Protein AF-A0A2V7F647-F1 (afdb_monomer_lite)

pLDDT: mean 83.24, std 11.73, range [42.28, 96.06]

Structure (mmCIF, N/CA/C/O backbone):
data_AF-A0A2V7F647-F1
#
_entry.id   AF-A0A2V7F647-F1
#
loop_
_atom_site.group_PDB
_atom_site.id
_atom_site.type_symbol
_atom_site.label_atom_id
_atom_site.label_alt_id
_atom_site.label_comp_id
_atom_site.label_asym_id
_atom_site.label_entity_id
_atom_site.label_seq_id
_atom_site.pdbx_PDB_ins_code
_atom_site.Cartn_x
_atom_site.Cartn_y
_atom_site.Cartn_z
_atom_site.occupancy
_atom_site.B_iso_or_equiv
_atom_site.auth_seq_id
_atom_site.auth_comp_id
_atom_site.auth_asym_id
_atom_site.auth_atom_id
_atom_site.pdbx_PDB_model_num
ATOM 1 N N . MET A 1 1 ? 23.359 6.790 -39.863 1.00 57.66 1 MET A N 1
ATOM 2 C CA . MET A 1 1 ? 22.524 7.782 -39.140 1.00 57.66 1 MET A CA 1
ATOM 3 C C . MET A 1 1 ? 21.413 7.148 -38.292 1.00 57.66 1 MET A C 1
ATOM 5 O O . MET A 1 1 ? 21.179 7.625 -37.193 1.00 57.66 1 MET A O 1
ATOM 9 N N . ARG A 1 2 ? 20.776 6.048 -38.728 1.00 75.31 2 ARG A N 1
ATOM 10 C CA . ARG A 1 2 ? 19.597 5.449 -38.062 1.00 75.31 2 ARG A CA 1
ATOM 11 C C . ARG A 1 2 ? 19.816 4.948 -36.618 1.00 75.31 2 ARG A C 1
ATOM 13 O O . ARG A 1 2 ? 18.947 5.139 -35.781 1.00 75.31 2 ARG A O 1
ATOM 20 N N . ALA A 1 3 ? 20.981 4.378 -36.295 1.00 73.56 3 ALA A N 1
ATOM 21 C CA . ALA A 1 3 ? 21.232 3.803 -34.963 1.00 73.56 3 ALA A CA 1
ATOM 22 C C . ALA A 1 3 ? 21.398 4.845 -33.835 1.00 73.56 3 ALA A C 1
ATOM 24 O O . ALA A 1 3 ? 21.067 4.558 -32.691 1.00 73.56 3 ALA A O 1
ATOM 25 N N . GLY A 1 4 ? 21.895 6.053 -34.133 1.00 79.19 4 GLY A N 1
ATOM 26 C CA . GLY A 1 4 ? 22.030 7.116 -33.121 1.00 79.19 4 GLY A CA 1
ATOM 27 C C . GLY A 1 4 ? 20.676 7.652 -32.653 1.00 79.19 4 GLY A C 1
ATOM 28 O O . GLY A 1 4 ? 20.474 7.860 -31.462 1.00 79.19 4 GLY A O 1
ATOM 29 N N . TRP A 1 5 ? 19.727 7.784 -33.583 1.00 85.00 5 TRP A N 1
ATOM 30 C CA . TRP A 1 5 ? 18.356 8.193 -33.279 1.00 85.00 5 TRP A CA 1
ATOM 31 C C . TRP A 1 5 ? 17.628 7.183 -32.387 1.00 85.00 5 TRP A C 1
ATOM 33 O O . TRP A 1 5 ? 16.989 7.580 -31.422 1.00 85.00 5 TRP A O 1
ATOM 43 N N . LEU A 1 6 ? 17.765 5.880 -32.660 1.00 81.12 6 LEU A N 1
ATOM 44 C CA . LEU A 1 6 ? 17.138 4.836 -31.839 1.00 81.12 6 LEU A CA 1
ATOM 45 C C . LEU A 1 6 ? 17.665 4.835 -30.396 1.00 81.12 6 LEU A C 1
ATOM 47 O O . LEU A 1 6 ? 16.883 4.668 -29.468 1.00 81.12 6 LEU A O 1
ATOM 51 N N . VAL A 1 7 ? 18.965 5.081 -30.200 1.00 82.75 7 VAL A N 1
ATOM 52 C CA . VAL A 1 7 ? 19.557 5.216 -28.858 1.00 82.75 7 VAL A CA 1
ATOM 53 C C . VAL A 1 7 ? 19.030 6.452 -28.130 1.00 82.75 7 VAL A C 1
ATOM 55 O O . VAL A 1 7 ? 18.649 6.363 -26.965 1.00 82.75 7 VAL A O 1
ATOM 58 N N . ALA A 1 8 ? 18.967 7.602 -28.806 1.00 86.88 8 ALA A N 1
ATOM 59 C CA . ALA A 1 8 ? 18.372 8.800 -28.219 1.00 86.88 8 ALA A CA 1
ATOM 60 C C . ALA A 1 8 ? 16.901 8.554 -27.845 1.00 86.88 8 ALA A C 1
ATOM 62 O O . ALA A 1 8 ? 16.483 8.889 -26.740 1.00 86.88 8 ALA A O 1
ATOM 63 N N . LEU A 1 9 ? 16.143 7.890 -28.722 1.00 87.31 9 LEU A N 1
ATOM 64 C CA . LEU A 1 9 ? 14.744 7.553 -28.491 1.00 87.31 9 LEU A CA 1
ATOM 65 C C . LEU A 1 9 ? 14.561 6.622 -27.284 1.00 87.31 9 LEU A C 1
ATOM 67 O O . LEU A 1 9 ? 13.706 6.902 -26.452 1.00 87.31 9 LEU A O 1
ATOM 71 N N . SER A 1 10 ? 15.364 5.561 -27.129 1.00 81.06 10 SER A N 1
ATOM 72 C CA . SER A 1 10 ? 15.247 4.661 -25.968 1.00 81.06 10 SER A CA 1
ATOM 73 C C . SER A 1 10 ? 15.550 5.370 -24.644 1.00 81.06 10 SER A C 1
ATOM 75 O O . SER A 1 10 ? 14.877 5.127 -23.639 1.00 81.06 10 SER A O 1
ATOM 77 N N . LEU A 1 11 ? 16.539 6.272 -24.637 1.00 89.38 11 LEU A N 1
ATOM 78 C CA . LEU A 1 11 ? 16.885 7.067 -23.455 1.00 89.38 11 LEU A CA 1
ATOM 79 C C . LEU A 1 11 ? 15.792 8.087 -23.122 1.00 89.38 11 LEU A C 1
ATOM 81 O O . LEU A 1 11 ? 15.422 8.212 -21.957 1.00 89.38 11 LEU A O 1
ATOM 85 N N . VAL A 1 12 ? 15.232 8.760 -24.131 1.00 92.44 12 VAL A N 1
ATOM 86 C CA . VAL A 1 12 ? 14.101 9.682 -23.954 1.00 92.44 12 VAL A CA 1
ATOM 87 C C . VAL A 1 12 ? 12.873 8.940 -23.435 1.00 92.44 12 VAL A C 1
ATOM 89 O O . VAL A 1 12 ? 12.270 9.407 -22.478 1.00 92.44 12 VAL A O 1
ATOM 92 N N . VAL A 1 13 ? 12.530 7.772 -23.990 1.00 88.06 13 VAL A N 1
ATOM 93 C CA . VAL A 1 13 ? 11.407 6.950 -23.502 1.00 88.06 13 VAL A CA 1
ATOM 94 C C . VAL A 1 13 ? 11.625 6.545 -22.044 1.00 88.06 13 VAL A C 1
ATOM 96 O O . VAL A 1 13 ? 10.710 6.678 -21.238 1.00 88.06 13 VAL A O 1
ATOM 99 N N . SER A 1 14 ? 12.837 6.119 -21.676 1.00 81.88 14 SER A N 1
ATOM 100 C CA . SER A 1 14 ? 13.157 5.737 -20.293 1.00 81.88 14 SER A CA 1
ATOM 101 C C . SER A 1 14 ? 13.075 6.925 -19.328 1.00 81.88 14 SER A C 1
ATOM 103 O O . SER A 1 14 ? 12.452 6.825 -18.273 1.00 81.88 14 SER A O 1
ATOM 105 N N . ALA A 1 15 ? 13.661 8.069 -19.693 1.00 87.75 15 ALA A N 1
ATOM 106 C CA . ALA A 1 15 ? 13.631 9.280 -18.876 1.00 87.75 15 ALA A CA 1
ATOM 107 C C . ALA A 1 15 ? 12.210 9.846 -18.747 1.00 87.75 15 ALA A C 1
ATOM 109 O O . ALA A 1 15 ? 11.790 10.220 -17.653 1.00 87.75 15 ALA A O 1
ATOM 110 N N . ALA A 1 16 ? 11.449 9.852 -19.844 1.00 87.06 16 ALA A N 1
ATOM 111 C CA . ALA A 1 16 ? 10.050 10.250 -19.853 1.00 87.06 16 ALA A CA 1
ATOM 112 C C . ALA A 1 16 ? 9.204 9.309 -18.992 1.00 87.06 16 ALA A C 1
ATOM 114 O O . ALA A 1 16 ? 8.393 9.797 -18.216 1.00 87.06 16 ALA A O 1
ATOM 115 N N . ALA A 1 17 ? 9.420 7.991 -19.053 1.00 84.38 17 ALA A N 1
ATOM 116 C CA . ALA A 1 17 ? 8.717 7.036 -18.198 1.00 84.38 17 ALA A CA 1
ATOM 117 C C . ALA A 1 17 ? 8.965 7.323 -16.709 1.00 84.38 17 ALA A C 1
ATOM 119 O O . ALA A 1 17 ? 8.012 7.371 -15.938 1.00 84.38 17 ALA A O 1
ATOM 120 N N . ILE A 1 18 ? 10.212 7.598 -16.311 1.00 84.56 18 ILE A N 1
ATOM 121 C CA . ILE A 1 18 ? 10.552 7.965 -14.926 1.00 84.56 18 ILE A CA 1
ATOM 122 C C . ILE A 1 18 ? 9.880 9.288 -14.528 1.00 84.56 18 ILE A C 1
ATOM 124 O O . ILE A 1 18 ? 9.228 9.367 -13.485 1.00 84.56 18 ILE A O 1
ATOM 128 N N . ALA A 1 19 ? 10.010 10.326 -15.357 1.00 86.31 19 ALA A N 1
ATOM 129 C CA . ALA A 1 19 ? 9.451 11.648 -15.084 1.00 86.31 19 ALA A CA 1
ATOM 130 C C . ALA A 1 19 ? 7.917 11.615 -14.998 1.00 86.31 19 ALA A C 1
ATOM 132 O O . ALA A 1 19 ? 7.343 12.085 -14.017 1.00 86.31 19 ALA A O 1
ATOM 133 N N . VAL A 1 20 ? 7.254 10.999 -15.977 1.00 83.88 20 VAL A N 1
ATOM 134 C CA . VAL A 1 20 ? 5.796 10.844 -16.012 1.00 83.88 20 VAL A CA 1
ATOM 135 C C . VAL A 1 20 ? 5.324 10.006 -14.830 1.00 83.88 20 VAL A C 1
ATOM 137 O O . VAL A 1 20 ? 4.404 10.422 -14.132 1.00 83.88 20 VAL A O 1
ATOM 140 N N . TYR A 1 21 ? 5.975 8.876 -14.543 1.00 79.81 21 TYR A N 1
ATOM 141 C CA . TYR A 1 21 ? 5.580 8.035 -13.418 1.00 79.81 21 TYR A CA 1
ATOM 142 C C . TYR A 1 21 ? 5.706 8.777 -12.085 1.00 79.81 21 TYR A C 1
ATOM 144 O O . TYR A 1 21 ? 4.746 8.818 -11.321 1.00 79.81 21 TYR A O 1
ATOM 152 N N . SER A 1 22 ? 6.833 9.452 -11.836 1.00 80.75 22 SER A N 1
ATOM 153 C CA . SER A 1 22 ? 7.033 10.225 -10.600 1.00 80.75 22 SER A CA 1
ATOM 154 C C . SER A 1 22 ? 5.982 11.323 -10.386 1.00 80.75 22 SER A C 1
ATOM 156 O O . SER A 1 22 ? 5.545 11.534 -9.256 1.00 80.75 22 SER A O 1
ATOM 158 N N . GLN A 1 23 ? 5.523 11.982 -11.456 1.00 81.12 23 GLN A N 1
ATOM 159 C CA . GLN A 1 23 ? 4.442 12.971 -11.386 1.00 81.12 23 GLN A CA 1
ATOM 160 C C . GLN A 1 23 ? 3.076 12.311 -11.147 1.00 81.12 23 GLN A C 1
ATOM 162 O O . GLN A 1 23 ? 2.270 12.804 -10.354 1.00 81.12 23 GLN A O 1
ATOM 167 N N . LEU A 1 24 ? 2.822 11.175 -11.801 1.00 81.31 24 LEU A N 1
ATOM 168 C CA . LEU A 1 24 ? 1.538 10.478 -11.758 1.00 81.31 24 LEU A CA 1
ATOM 169 C C . LEU A 1 24 ? 1.356 9.555 -10.548 1.00 81.31 24 LEU A C 1
ATOM 171 O O . LEU A 1 24 ? 0.241 9.097 -10.322 1.00 81.31 24 LEU A O 1
ATOM 175 N N . LEU A 1 25 ? 2.376 9.352 -9.708 1.00 73.19 25 LEU A N 1
ATOM 176 C CA . LEU A 1 25 ? 2.247 8.635 -8.427 1.00 73.19 25 LEU A CA 1
ATOM 177 C C . LEU A 1 25 ? 1.164 9.221 -7.501 1.00 73.19 25 LEU A C 1
ATOM 179 O O . LEU A 1 25 ? 0.689 8.538 -6.592 1.00 73.19 25 LEU A O 1
ATOM 183 N N . ARG A 1 26 ? 0.760 10.478 -7.727 1.00 73.25 26 ARG A N 1
ATOM 184 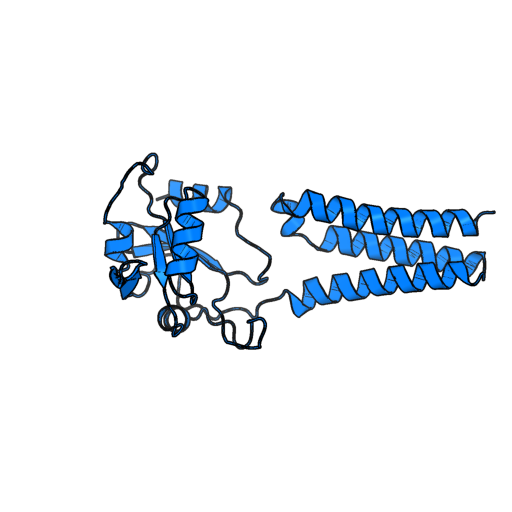C CA . ARG A 1 26 ? -0.348 11.135 -7.017 1.00 73.25 26 ARG A CA 1
ATOM 185 C C . ARG A 1 26 ? -1.726 10.628 -7.449 1.00 73.25 26 ARG A C 1
ATOM 187 O O . ARG A 1 26 ? -2.675 10.754 -6.684 1.00 73.25 26 ARG A O 1
ATOM 194 N N . VAL A 1 27 ? -1.842 10.070 -8.654 1.00 79.25 27 VAL A N 1
ATOM 195 C CA . VAL A 1 27 ? -3.091 9.551 -9.218 1.00 79.25 27 VAL A CA 1
ATOM 196 C C . VAL A 1 27 ? -3.228 8.074 -8.830 1.00 79.25 27 VAL A C 1
ATOM 198 O O . VAL A 1 27 ? -2.418 7.257 -9.282 1.00 79.25 27 VAL A O 1
ATOM 201 N N . PRO A 1 28 ? -4.246 7.683 -8.036 1.00 74.62 28 PRO A N 1
ATOM 202 C CA . PRO A 1 28 ? -4.404 6.302 -7.571 1.00 74.6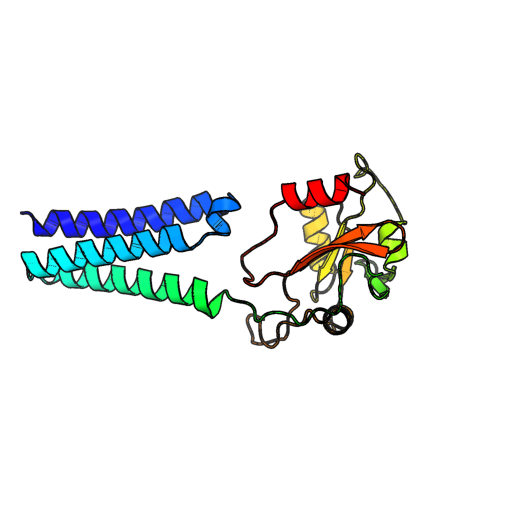2 28 PRO A CA 1
ATOM 203 C C . PRO A 1 28 ? -4.435 5.279 -8.709 1.00 74.62 28 PRO A C 1
ATOM 205 O O . PRO A 1 28 ? -3.783 4.244 -8.615 1.00 74.62 28 PRO A O 1
ATOM 208 N N . ALA A 1 29 ? -5.109 5.604 -9.818 1.00 76.81 29 ALA A N 1
ATOM 209 C CA . ALA A 1 29 ? -5.198 4.739 -10.992 1.00 76.81 29 ALA A CA 1
ATOM 210 C C . ALA A 1 29 ? -3.836 4.427 -11.633 1.00 76.81 29 ALA A C 1
ATOM 212 O O . ALA A 1 29 ? -3.692 3.379 -12.243 1.00 76.81 29 ALA A O 1
ATOM 213 N N . VAL A 1 30 ? -2.832 5.298 -11.497 1.00 77.88 30 VAL A N 1
ATOM 214 C CA . VAL A 1 30 ? -1.490 5.061 -12.057 1.00 77.88 30 VAL A CA 1
ATOM 215 C C . VAL A 1 30 ? -0.584 4.397 -11.027 1.00 77.88 30 VAL A C 1
ATOM 217 O O . VAL A 1 30 ? 0.098 3.428 -11.343 1.00 77.88 30 VAL A O 1
ATOM 220 N N . ARG A 1 31 ? -0.615 4.862 -9.771 1.00 75.75 31 ARG A N 1
ATOM 221 C CA . ARG A 1 31 ? 0.149 4.255 -8.667 1.00 75.75 31 ARG A CA 1
ATOM 222 C C . ARG A 1 31 ? -0.205 2.781 -8.455 1.00 75.75 31 ARG A C 1
ATOM 224 O O . ARG A 1 31 ? 0.666 1.985 -8.126 1.00 75.75 31 ARG A O 1
ATOM 231 N N . ASN A 1 32 ? -1.479 2.430 -8.617 1.00 76.94 32 ASN A N 1
ATOM 232 C CA . ASN A 1 32 ? -1.969 1.079 -8.364 1.00 76.94 32 ASN A CA 1
ATOM 233 C C . ASN A 1 32 ? -1.758 0.123 -9.556 1.00 76.94 32 ASN A C 1
ATOM 235 O O . ASN A 1 32 ? -1.932 -1.079 -9.379 1.00 76.94 32 ASN A O 1
ATOM 239 N N . ASN A 1 33 ? -1.358 0.640 -10.725 1.00 82.38 33 ASN A N 1
ATOM 240 C CA . ASN A 1 33 ? -1.182 -0.107 -11.975 1.00 82.38 33 ASN A CA 1
ATOM 241 C C . ASN A 1 33 ? 0.257 0.067 -12.511 1.00 82.38 33 ASN A C 1
ATOM 243 O O . ASN A 1 33 ? 0.491 0.792 -13.489 1.00 82.38 33 ASN A O 1
ATOM 247 N N . PRO A 1 34 ? 1.264 -0.539 -11.848 1.00 79.75 34 PRO A N 1
ATOM 248 C CA . PRO A 1 34 ? 2.667 -0.338 -12.195 1.00 79.75 34 PRO A CA 1
ATOM 249 C C . PRO A 1 34 ? 3.085 -0.959 -13.539 1.00 79.75 34 PRO A C 1
ATOM 251 O O . PRO A 1 34 ? 4.159 -0.659 -14.063 1.00 79.75 34 PRO A O 1
ATOM 254 N N . GLU A 1 35 ? 2.250 -1.803 -14.140 1.00 84.88 35 GLU A N 1
ATOM 255 C CA . GLU A 1 35 ? 2.497 -2.427 -15.438 1.00 84.88 35 GLU A CA 1
ATOM 256 C C . GLU A 1 35 ? 2.743 -1.410 -16.560 1.00 84.88 35 GLU A C 1
ATOM 258 O O . GLU A 1 35 ? 3.537 -1.683 -17.462 1.00 84.88 35 GLU A O 1
ATOM 263 N N . GLY A 1 36 ? 2.138 -0.219 -16.482 1.00 84.81 36 GLY A N 1
ATOM 264 C CA . GLY A 1 36 ? 2.235 0.794 -17.533 1.00 84.81 36 GLY A CA 1
ATOM 265 C C . GLY A 1 36 ? 3.664 1.292 -17.775 1.00 84.81 36 GLY A C 1
ATOM 266 O O . GLY A 1 36 ? 4.127 1.333 -18.915 1.00 84.81 36 GLY A O 1
ATOM 267 N N . TYR A 1 37 ? 4.408 1.637 -16.721 1.00 82.81 37 TYR A N 1
ATOM 268 C CA . TYR A 1 37 ? 5.787 2.118 -16.891 1.00 82.81 37 TYR A CA 1
ATOM 269 C C . TYR A 1 37 ? 6.794 0.974 -17.043 1.00 82.81 37 TYR A C 1
ATOM 271 O O . TYR A 1 37 ? 7.810 1.148 -17.715 1.00 82.81 37 TYR A O 1
ATOM 279 N N . VAL A 1 38 ? 6.516 -0.211 -16.485 1.00 88.50 38 VAL A N 1
ATOM 280 C CA . VAL A 1 38 ? 7.334 -1.405 -16.749 1.00 88.50 38 VAL A CA 1
ATOM 281 C C . VAL A 1 38 ? 7.260 -1.762 -18.238 1.00 88.50 38 VAL A C 1
ATOM 283 O O . VAL A 1 38 ? 8.291 -2.039 -18.853 1.00 88.50 38 VAL A O 1
ATOM 286 N N . ALA A 1 39 ? 6.078 -1.651 -18.855 1.00 90.62 39 ALA A N 1
ATOM 287 C CA . ALA A 1 39 ? 5.917 -1.792 -20.299 1.00 90.62 39 ALA A CA 1
ATOM 288 C C . ALA A 1 39 ? 6.704 -0.723 -21.079 1.00 90.62 39 ALA A C 1
ATOM 290 O O . ALA A 1 39 ? 7.331 -1.045 -22.088 1.00 90.62 39 ALA A O 1
ATOM 291 N N . ALA A 1 40 ? 6.757 0.524 -20.598 1.00 88.94 40 ALA A N 1
ATOM 292 C CA . ALA A 1 40 ? 7.579 1.567 -21.217 1.00 88.94 40 ALA A CA 1
ATOM 293 C C . ALA A 1 40 ? 9.084 1.230 -21.192 1.00 88.94 40 ALA A C 1
ATOM 295 O O . ALA A 1 40 ? 9.767 1.413 -22.202 1.00 88.94 40 ALA A O 1
ATOM 296 N N . PHE A 1 41 ? 9.603 0.668 -20.092 1.00 90.88 41 PHE A N 1
ATOM 297 C CA . PHE A 1 41 ? 10.987 0.173 -20.043 1.00 90.88 41 PHE A CA 1
ATOM 298 C C . PHE A 1 41 ? 11.215 -1.031 -20.962 1.00 90.88 41 PHE A C 1
ATOM 300 O O . PHE A 1 41 ? 12.269 -1.124 -21.592 1.00 90.88 41 PHE A O 1
ATOM 307 N N . ALA A 1 42 ? 10.225 -1.916 -21.107 1.00 93.75 42 ALA A N 1
ATOM 308 C CA . ALA A 1 42 ? 10.298 -3.018 -22.063 1.00 93.75 42 ALA A CA 1
ATOM 309 C C . ALA A 1 42 ? 10.389 -2.499 -23.507 1.00 93.75 42 ALA A C 1
ATOM 311 O O . ALA A 1 42 ? 11.251 -2.939 -24.268 1.00 93.75 42 ALA A O 1
ATOM 312 N N . ILE A 1 43 ? 9.573 -1.502 -23.864 1.00 94.19 43 ILE A N 1
ATOM 313 C CA . ILE A 1 43 ? 9.631 -0.832 -25.170 1.00 94.19 43 ILE A CA 1
ATOM 314 C C . ILE A 1 43 ? 11.007 -0.182 -25.381 1.00 94.19 43 ILE A C 1
ATOM 316 O O . ILE A 1 43 ? 11.613 -0.363 -26.439 1.00 94.19 43 ILE A O 1
ATOM 320 N N . ALA A 1 44 ? 11.542 0.520 -24.377 1.00 89.38 44 ALA A N 1
ATOM 321 C CA . ALA A 1 44 ? 12.876 1.117 -24.453 1.00 89.38 44 ALA A CA 1
ATOM 322 C C . ALA A 1 44 ? 13.976 0.064 -24.684 1.00 89.38 44 ALA A C 1
ATOM 324 O O . ALA A 1 44 ? 14.846 0.267 -25.534 1.00 89.38 44 ALA A O 1
ATOM 325 N N . ALA A 1 45 ? 13.905 -1.084 -23.999 1.00 93.38 45 ALA A N 1
ATOM 326 C CA . ALA A 1 45 ? 14.839 -2.193 -24.182 1.00 93.38 45 ALA A CA 1
ATOM 327 C C . ALA A 1 45 ? 14.757 -2.795 -25.595 1.00 93.38 45 ALA A C 1
ATOM 329 O O . ALA A 1 45 ? 15.795 -3.056 -26.206 1.00 93.38 45 ALA A O 1
ATOM 330 N N . VAL A 1 46 ? 13.551 -2.944 -26.157 1.00 95.62 46 VAL A N 1
ATOM 331 C CA . VAL A 1 46 ? 13.359 -3.401 -27.545 1.00 95.62 46 VAL A CA 1
ATOM 332 C C . VAL A 1 46 ? 13.971 -2.411 -28.541 1.00 95.62 46 VAL A C 1
ATOM 334 O O . VAL A 1 46 ? 14.721 -2.819 -29.429 1.00 95.62 46 VAL A O 1
ATOM 337 N N . ILE A 1 47 ? 13.722 -1.106 -28.375 1.00 91.44 47 ILE A N 1
ATOM 338 C CA . ILE A 1 47 ? 14.292 -0.056 -29.238 1.00 91.44 47 ILE A CA 1
ATOM 339 C C . ILE A 1 47 ? 15.826 -0.064 -29.168 1.00 91.44 47 ILE A C 1
ATOM 341 O O . ILE A 1 47 ? 16.496 -0.003 -30.203 1.00 91.44 47 ILE A O 1
ATOM 345 N N . ALA A 1 48 ? 16.394 -0.182 -27.966 1.00 88.94 48 ALA A N 1
ATOM 346 C CA . ALA A 1 48 ? 17.839 -0.258 -27.781 1.00 88.94 48 ALA A CA 1
ATOM 347 C C . ALA A 1 48 ? 18.435 -1.539 -28.398 1.00 88.94 48 ALA A C 1
ATOM 349 O O . ALA A 1 48 ? 19.485 -1.481 -29.041 1.00 88.94 48 ALA A O 1
ATOM 350 N N . GLY A 1 49 ? 17.742 -2.677 -28.291 1.00 92.12 49 GLY A N 1
ATOM 351 C CA . GLY A 1 49 ? 18.129 -3.937 -28.932 1.00 92.12 49 GLY A CA 1
ATOM 352 C C . GLY A 1 49 ? 18.158 -3.834 -30.459 1.00 92.12 49 GLY A C 1
ATOM 353 O O . GLY A 1 49 ? 19.128 -4.254 -31.095 1.00 92.12 49 GLY A O 1
ATOM 354 N N . LEU A 1 50 ? 17.157 -3.178 -31.055 1.00 92.19 50 LEU A N 1
ATOM 355 C CA . LEU A 1 50 ? 17.150 -2.866 -32.487 1.00 92.19 50 LEU A CA 1
ATOM 356 C C . LEU A 1 50 ? 18.323 -1.951 -32.874 1.00 92.19 50 LEU A C 1
ATOM 358 O O . LEU A 1 50 ? 18.957 -2.163 -33.908 1.00 92.19 50 LEU A O 1
ATOM 362 N N . ALA A 1 51 ? 18.667 -0.965 -32.041 1.00 89.00 51 ALA A N 1
ATOM 363 C CA . ALA A 1 51 ? 19.823 -0.100 -32.280 1.00 89.00 51 ALA A CA 1
ATOM 364 C C . ALA A 1 51 ? 21.155 -0.874 -32.265 1.00 89.00 51 ALA A C 1
ATOM 366 O O . ALA A 1 51 ? 22.031 -0.608 -33.097 1.00 89.00 51 ALA A O 1
ATOM 367 N N . VAL A 1 52 ? 21.299 -1.849 -31.359 1.00 90.56 52 VAL A N 1
ATOM 368 C CA . VAL A 1 52 ? 22.452 -2.762 -31.308 1.00 90.56 52 VAL A CA 1
ATOM 369 C C . VAL A 1 52 ? 22.533 -3.595 -32.586 1.00 90.56 52 VAL A C 1
ATOM 371 O O . VAL A 1 52 ? 23.590 -3.616 -33.221 1.00 90.56 52 VAL A O 1
ATOM 374 N N . ALA A 1 53 ? 21.421 -4.212 -32.998 1.00 89.94 53 ALA A N 1
ATOM 375 C CA . ALA A 1 53 ? 21.353 -5.058 -34.190 1.00 89.94 53 ALA A CA 1
ATOM 376 C C . ALA A 1 53 ? 21.683 -4.292 -35.484 1.00 89.94 53 ALA A C 1
ATOM 378 O O . ALA A 1 53 ? 22.361 -4.819 -36.363 1.00 89.94 53 ALA A O 1
ATOM 379 N N . LEU A 1 54 ? 21.246 -3.032 -35.588 1.00 88.38 54 LEU A N 1
ATOM 380 C CA . LEU A 1 54 ? 21.420 -2.207 -36.789 1.00 88.38 54 LEU A CA 1
ATOM 381 C C . LEU A 1 54 ? 22.755 -1.452 -36.849 1.00 88.38 54 LEU A C 1
ATOM 383 O O . LEU A 1 54 ? 23.175 -1.041 -37.929 1.00 88.38 54 LEU A O 1
ATOM 387 N N . GLY A 1 55 ? 23.384 -1.176 -35.704 1.00 76.44 55 GLY A N 1
ATOM 388 C CA . GLY A 1 55 ? 24.537 -0.276 -35.630 1.00 76.44 55 GLY A CA 1
ATOM 389 C C . GLY A 1 55 ? 25.832 -0.911 -35.139 1.00 76.44 55 GLY A C 1
ATOM 390 O O . GLY A 1 55 ? 26.896 -0.393 -35.465 1.00 76.44 55 GLY A O 1
ATOM 391 N N . ARG A 1 56 ? 25.761 -1.981 -34.337 1.00 78.12 56 ARG A N 1
ATOM 392 C CA . ARG A 1 56 ? 26.882 -2.631 -33.628 1.00 78.12 56 ARG A CA 1
ATOM 393 C C . ARG A 1 56 ? 27.925 -1.667 -33.034 1.00 78.12 56 ARG A C 1
ATOM 395 O O . ARG A 1 56 ? 29.114 -1.963 -32.989 1.00 78.12 56 ARG A O 1
ATOM 402 N N . ARG A 1 57 ? 27.475 -0.498 -32.566 1.00 85.31 57 ARG A N 1
ATOM 403 C CA . ARG A 1 57 ? 28.317 0.507 -31.903 1.00 85.31 57 ARG A CA 1
ATOM 404 C C . ARG A 1 57 ? 28.233 0.337 -30.392 1.00 85.31 57 ARG A C 1
ATOM 406 O O . ARG A 1 57 ? 27.171 0.010 -29.868 1.00 85.31 57 ARG A O 1
ATOM 413 N N . TRP A 1 58 ? 29.333 0.604 -29.696 1.00 83.62 58 TRP A N 1
ATOM 414 C CA . TRP A 1 58 ? 29.446 0.405 -28.247 1.00 83.62 58 TRP A CA 1
ATOM 415 C C . TRP A 1 58 ? 28.373 1.165 -27.445 1.00 83.62 58 TRP A C 1
ATOM 417 O O . TRP A 1 58 ? 27.823 0.629 -26.491 1.00 83.62 58 TRP A O 1
ATOM 427 N N . TYR A 1 59 ? 27.991 2.369 -27.879 1.00 86.75 59 TYR A N 1
ATOM 428 C CA . TYR A 1 59 ? 26.975 3.175 -27.194 1.00 86.75 59 TYR A CA 1
ATOM 429 C C . TYR A 1 59 ? 25.543 2.616 -27.329 1.00 86.75 59 TYR A C 1
ATOM 431 O O . TYR A 1 59 ? 24.656 2.982 -26.565 1.00 86.75 59 TYR A O 1
ATOM 439 N N . ALA A 1 60 ? 25.277 1.743 -28.307 1.00 86.88 60 ALA A N 1
ATOM 440 C CA . ALA A 1 60 ? 23.983 1.064 -28.399 1.00 86.88 60 ALA A CA 1
ATOM 441 C C . ALA A 1 60 ? 23.872 -0.031 -27.328 1.00 86.88 60 ALA A C 1
ATOM 443 O O . ALA A 1 60 ? 22.809 -0.229 -26.746 1.00 86.88 60 ALA A O 1
ATOM 444 N N . TRP A 1 61 ? 24.994 -0.689 -27.016 1.00 90.31 61 TRP A N 1
ATOM 445 C CA . TRP A 1 61 ? 25.071 -1.669 -25.936 1.00 90.31 61 TRP A CA 1
ATOM 446 C C . TRP A 1 61 ? 24.875 -1.030 -24.564 1.00 90.31 61 TRP A C 1
ATOM 448 O O . TRP A 1 61 ? 24.181 -1.605 -23.731 1.00 90.31 61 TRP A O 1
ATOM 458 N N . THR A 1 62 ? 25.417 0.170 -24.333 1.00 89.62 62 THR A N 1
ATOM 459 C CA . THR A 1 62 ? 25.192 0.886 -23.067 1.00 89.62 62 THR A CA 1
ATOM 460 C C . THR A 1 62 ? 23.726 1.284 -22.899 1.00 89.62 62 THR A C 1
ATOM 462 O O . THR A 1 62 ? 23.161 1.073 -21.829 1.00 89.62 62 THR A O 1
ATOM 465 N N . ALA A 1 63 ? 23.073 1.774 -23.957 1.00 89.12 63 ALA A N 1
ATOM 466 C CA . ALA A 1 63 ? 21.644 2.090 -23.929 1.00 89.12 63 ALA A CA 1
ATOM 467 C C . ALA A 1 63 ? 20.770 0.853 -23.659 1.00 89.12 63 ALA A C 1
ATOM 469 O O . ALA A 1 63 ? 19.807 0.929 -22.890 1.00 89.12 63 ALA A O 1
ATOM 470 N N . LEU A 1 64 ? 21.126 -0.296 -24.246 1.00 93.38 64 LEU A N 1
ATOM 471 C CA . LEU A 1 64 ? 20.449 -1.565 -23.982 1.00 93.38 64 LEU A CA 1
ATOM 472 C C . LEU A 1 64 ? 20.649 -2.008 -22.531 1.00 93.38 64 LEU A C 1
ATOM 474 O O . LEU A 1 64 ? 19.673 -2.343 -21.868 1.00 93.38 64 LEU A O 1
ATOM 478 N N . ALA A 1 65 ? 21.881 -1.954 -22.019 1.00 93.62 65 ALA A N 1
ATOM 479 C CA . ALA A 1 65 ? 22.179 -2.307 -20.635 1.00 93.62 65 ALA A CA 1
ATOM 480 C C . ALA A 1 65 ? 21.376 -1.449 -19.644 1.00 93.62 65 ALA A C 1
ATOM 482 O O . ALA A 1 65 ? 20.733 -1.996 -18.753 1.00 93.62 65 ALA A O 1
ATOM 483 N N . VAL A 1 66 ? 21.331 -0.126 -19.839 1.00 93.38 66 VAL A N 1
ATOM 484 C CA . VAL A 1 66 ? 20.527 0.784 -19.002 1.00 93.38 66 VAL A CA 1
ATOM 485 C C . VAL A 1 66 ? 19.041 0.426 -19.063 1.00 93.38 66 VAL A C 1
ATOM 487 O O . VAL A 1 66 ? 18.396 0.310 -18.024 1.00 93.38 66 VAL A O 1
ATOM 490 N N . SER A 1 67 ? 18.501 0.198 -20.262 1.00 91.31 67 SER A N 1
ATOM 491 C CA . SER A 1 67 ? 17.081 -0.138 -20.437 1.00 91.31 67 SER A CA 1
ATOM 492 C C . SER A 1 67 ? 16.722 -1.477 -19.783 1.00 91.31 67 SER A C 1
ATOM 494 O O . SER A 1 67 ? 15.671 -1.594 -19.159 1.00 91.31 67 SER A O 1
ATOM 496 N N . LEU A 1 68 ? 17.609 -2.475 -19.869 1.00 96.06 68 LEU A N 1
ATOM 497 C CA . LEU A 1 68 ? 17.434 -3.770 -19.209 1.00 96.06 68 LEU A CA 1
ATOM 498 C C . LEU A 1 68 ? 17.526 -3.659 -17.685 1.00 96.06 68 LEU A C 1
ATOM 500 O O . LEU A 1 68 ? 16.726 -4.283 -16.996 1.00 96.06 68 LEU A O 1
ATOM 504 N N . VAL A 1 69 ? 18.447 -2.852 -17.150 1.00 95.62 69 VAL A N 1
ATOM 505 C CA . VAL A 1 69 ? 18.540 -2.596 -15.703 1.00 95.62 69 VAL A CA 1
ATOM 506 C C . VAL A 1 69 ? 17.268 -1.924 -15.188 1.00 95.62 69 VAL A C 1
ATOM 508 O O . VAL A 1 69 ? 16.732 -2.349 -14.168 1.00 95.62 69 VAL A O 1
ATOM 511 N N . LEU A 1 70 ? 16.745 -0.924 -15.902 1.00 92.56 70 LEU A N 1
ATOM 512 C CA . LEU A 1 70 ? 15.487 -0.264 -15.541 1.00 92.56 70 LEU A CA 1
ATOM 513 C C . LEU A 1 70 ? 14.290 -1.215 -15.632 1.00 92.56 70 LEU A C 1
ATOM 515 O O . LEU A 1 70 ? 13.461 -1.236 -14.725 1.00 92.56 70 LEU A O 1
ATOM 519 N N . LEU A 1 71 ? 14.218 -2.033 -16.685 1.00 94.06 71 LEU A N 1
ATOM 520 C CA . LEU A 1 71 ? 13.166 -3.032 -16.850 1.00 94.06 71 LEU A CA 1
ATOM 521 C C . LEU A 1 71 ? 13.202 -4.073 -15.729 1.00 94.06 71 LEU A C 1
ATOM 523 O O . LEU A 1 71 ? 12.197 -4.279 -15.054 1.00 94.06 71 LEU A O 1
ATOM 527 N N . LEU A 1 72 ? 14.351 -4.718 -15.518 1.00 95.31 72 LEU A N 1
ATOM 528 C CA . LEU A 1 72 ? 14.509 -5.772 -14.518 1.00 95.31 72 LEU A CA 1
ATOM 529 C C . LEU A 1 72 ? 14.351 -5.216 -13.106 1.00 95.31 72 LEU A C 1
ATOM 531 O O . LEU A 1 72 ? 13.635 -5.809 -12.304 1.00 95.31 72 LEU A O 1
ATOM 535 N N . GLY A 1 73 ? 14.959 -4.068 -12.805 1.00 92.25 73 GLY A N 1
ATOM 536 C CA . GLY A 1 73 ? 14.821 -3.404 -11.512 1.00 92.25 73 GLY A CA 1
ATOM 537 C C . GLY A 1 73 ? 13.377 -2.988 -11.243 1.00 92.25 73 GLY A C 1
ATOM 538 O O . GLY A 1 73 ? 12.823 -3.330 -10.200 1.00 92.25 73 GLY A O 1
ATOM 539 N N . GLY A 1 74 ? 12.735 -2.326 -12.209 1.00 88.75 74 GLY A N 1
ATOM 540 C CA . GLY A 1 74 ? 11.333 -1.924 -12.121 1.00 88.75 74 GLY A CA 1
ATOM 541 C C . GLY A 1 74 ? 10.395 -3.119 -11.949 1.00 88.75 74 GLY A C 1
ATOM 542 O O . GLY A 1 74 ? 9.554 -3.110 -11.052 1.00 88.75 74 GLY A O 1
ATOM 543 N N . ALA A 1 75 ? 10.565 -4.177 -12.743 1.00 91.12 75 ALA A N 1
ATOM 544 C CA . ALA A 1 75 ? 9.755 -5.385 -12.635 1.00 91.12 75 ALA A CA 1
ATOM 545 C C . ALA A 1 75 ? 9.970 -6.104 -11.294 1.00 91.12 75 ALA A C 1
ATOM 547 O O . ALA A 1 75 ? 9.002 -6.415 -10.604 1.00 91.12 75 ALA A O 1
ATOM 548 N N . THR A 1 76 ? 11.223 -6.314 -10.884 1.00 90.69 76 THR A N 1
ATOM 549 C CA . THR A 1 76 ? 11.549 -6.998 -9.621 1.00 90.69 76 THR A CA 1
ATOM 550 C C . THR A 1 76 ? 10.982 -6.229 -8.436 1.00 90.69 76 THR A C 1
ATOM 552 O O . THR A 1 76 ? 10.314 -6.810 -7.584 1.00 90.69 76 THR A O 1
ATOM 555 N N . PHE A 1 77 ? 11.163 -4.907 -8.403 1.00 87.69 77 PHE A N 1
ATOM 556 C CA . PHE A 1 77 ? 10.622 -4.092 -7.325 1.00 87.69 77 PHE A CA 1
ATOM 557 C C . PHE A 1 77 ? 9.095 -4.197 -7.236 1.00 87.69 77 PHE A C 1
ATOM 559 O O . PHE A 1 77 ? 8.578 -4.444 -6.159 1.00 87.69 77 PHE A O 1
ATOM 566 N N . ASN A 1 78 ? 8.366 -4.094 -8.350 1.00 86.31 78 ASN A N 1
ATOM 567 C CA . ASN A 1 78 ? 6.899 -4.000 -8.312 1.00 86.31 78 ASN A CA 1
ATOM 568 C C . ASN A 1 78 ? 6.177 -5.340 -8.212 1.00 86.31 78 ASN A C 1
ATOM 570 O O . ASN A 1 78 ? 5.118 -5.430 -7.591 1.00 86.31 78 ASN A O 1
ATOM 574 N N . PHE A 1 79 ? 6.732 -6.381 -8.826 1.00 87.69 79 PHE A N 1
ATOM 575 C CA . PHE A 1 79 ? 6.097 -7.695 -8.871 1.00 87.69 79 PHE A CA 1
ATOM 576 C C . PHE A 1 79 ? 6.656 -8.670 -7.835 1.00 87.69 79 PHE A C 1
ATOM 578 O O . PHE A 1 79 ? 6.022 -9.697 -7.605 1.00 87.69 79 PHE A O 1
ATOM 585 N N . VAL A 1 80 ? 7.787 -8.351 -7.192 1.00 87.31 80 VAL A N 1
ATOM 586 C CA . VAL A 1 80 ? 8.402 -9.197 -6.157 1.00 87.31 80 VAL A CA 1
ATOM 587 C C . VAL A 1 80 ? 8.554 -8.444 -4.840 1.00 87.31 80 VAL A C 1
ATOM 589 O O . VAL A 1 80 ? 7.892 -8.814 -3.879 1.00 87.31 80 VAL A O 1
ATOM 592 N N . LEU A 1 81 ? 9.371 -7.384 -4.774 1.00 86.38 81 LEU A N 1
ATOM 593 C CA . LEU A 1 81 ? 9.650 -6.721 -3.487 1.00 86.38 81 LEU A CA 1
ATOM 594 C C . LEU A 1 81 ? 8.425 -6.011 -2.906 1.00 86.38 81 LEU A C 1
ATOM 596 O O . LEU A 1 81 ? 8.213 -6.065 -1.705 1.00 86.38 81 LEU A O 1
ATOM 600 N N . ALA A 1 82 ? 7.622 -5.358 -3.745 1.00 86.06 82 ALA A N 1
ATOM 601 C CA . ALA A 1 82 ? 6.457 -4.590 -3.322 1.00 86.06 82 ALA A CA 1
ATOM 602 C C . ALA A 1 82 ? 5.285 -5.464 -2.858 1.00 86.06 82 ALA A C 1
ATOM 604 O O . ALA A 1 82 ? 4.363 -4.969 -2.204 1.00 86.06 82 ALA A O 1
ATOM 605 N N . ARG A 1 83 ? 5.290 -6.753 -3.222 1.00 86.50 83 ARG A N 1
ATOM 606 C CA . ARG A 1 83 ? 4.212 -7.688 -2.904 1.00 86.50 83 ARG A CA 1
ATOM 607 C C . ARG A 1 83 ? 4.239 -8.036 -1.424 1.00 86.50 83 ARG A C 1
ATOM 609 O O . ARG A 1 83 ? 5.254 -8.461 -0.888 1.00 86.50 83 ARG A O 1
ATOM 616 N N . VAL A 1 84 ? 3.076 -7.921 -0.800 1.00 85.06 84 VAL A N 1
ATOM 617 C CA . VAL A 1 84 ? 2.845 -8.394 0.563 1.00 85.06 84 VAL A CA 1
ATOM 618 C C . VAL A 1 84 ? 2.177 -9.765 0.464 1.00 85.06 84 VAL A C 1
ATOM 620 O O . VAL A 1 84 ? 1.203 -9.896 -0.288 1.00 85.06 84 VAL A O 1
ATOM 623 N N . PRO A 1 85 ? 2.683 -10.797 1.166 1.00 84.31 85 PRO A N 1
ATOM 624 C CA . PRO A 1 85 ? 2.009 -12.087 1.248 1.00 84.31 85 PRO A CA 1
ATOM 625 C C . PRO A 1 85 ? 0.556 -11.905 1.686 1.00 84.31 85 PRO A C 1
ATOM 627 O O . PRO A 1 85 ? 0.264 -11.054 2.523 1.00 84.31 85 PRO A O 1
ATOM 630 N N . ALA A 1 86 ? -0.361 -12.696 1.126 1.00 78.31 86 ALA A N 1
ATOM 631 C CA . ALA A 1 86 ? -1.769 -12.599 1.487 1.00 78.31 86 ALA A CA 1
ATOM 632 C C . ALA A 1 86 ? -1.939 -12.817 3.000 1.00 78.31 86 ALA A C 1
ATOM 634 O O . ALA A 1 86 ? -1.669 -13.907 3.512 1.00 78.31 86 ALA A O 1
ATOM 635 N N . ALA A 1 87 ? -2.369 -11.773 3.707 1.00 79.38 87 ALA A N 1
ATOM 636 C CA . ALA A 1 87 ? -2.642 -11.862 5.129 1.00 79.38 87 ALA A CA 1
ATOM 637 C C . ALA A 1 87 ? -3.868 -12.759 5.350 1.00 79.38 87 ALA A C 1
ATOM 639 O O . ALA A 1 87 ? -4.919 -12.561 4.734 1.00 79.38 87 ALA A O 1
ATOM 640 N N . GLN A 1 88 ? -3.742 -13.749 6.233 1.00 79.94 88 GLN A N 1
ATOM 641 C CA . GLN A 1 88 ? -4.859 -14.598 6.647 1.00 79.94 88 GLN A CA 1
ATOM 642 C C . GLN A 1 88 ? -5.672 -13.865 7.714 1.00 79.94 88 GLN A C 1
ATOM 644 O O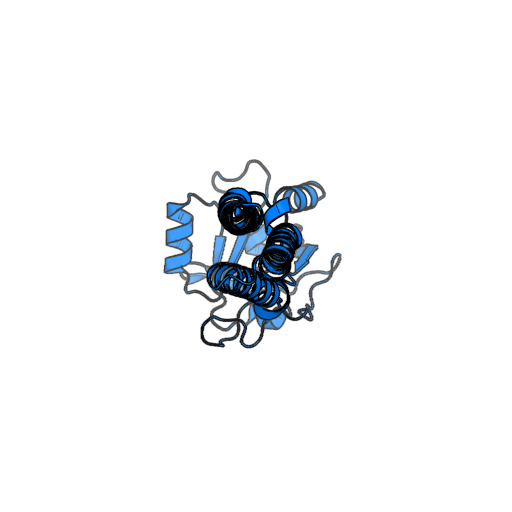 . GLN A 1 88 ? -5.629 -14.202 8.897 1.00 79.94 88 GLN A O 1
ATOM 649 N N . THR A 1 89 ? -6.362 -12.805 7.294 1.00 87.81 89 THR A N 1
ATOM 650 C CA . THR A 1 89 ? -7.127 -11.977 8.221 1.00 87.81 89 THR A CA 1
ATOM 651 C C . THR A 1 89 ? -8.295 -12.750 8.827 1.00 87.81 89 THR A C 1
ATOM 653 O O . THR A 1 89 ? -8.966 -13.540 8.160 1.00 87.81 89 THR A O 1
ATOM 656 N N . THR A 1 90 ? -8.541 -12.503 10.110 1.00 90.81 90 THR A N 1
ATOM 657 C CA . THR A 1 90 ? -9.708 -13.021 10.832 1.00 90.81 90 THR A CA 1
ATOM 658 C C . THR A 1 90 ? -10.948 -12.151 10.626 1.00 90.81 90 THR A C 1
ATOM 660 O O . THR A 1 90 ? -12.045 -12.574 10.976 1.00 90.81 90 THR A O 1
ATOM 663 N N . LEU A 1 91 ? -10.798 -10.953 10.048 1.00 93.44 91 LEU A N 1
ATOM 664 C CA . LEU A 1 91 ? -11.900 -10.032 9.788 1.00 93.44 91 LEU A CA 1
ATOM 665 C C . LEU A 1 91 ? -12.732 -10.486 8.588 1.00 93.44 91 LEU A C 1
ATOM 667 O O . LEU A 1 91 ? -12.194 -10.879 7.551 1.00 93.44 91 LEU A O 1
ATOM 671 N N . ARG A 1 92 ? -14.057 -10.365 8.703 1.00 94.38 92 ARG A N 1
ATOM 672 C CA . ARG A 1 92 ? -15.007 -10.709 7.640 1.00 94.38 92 ARG A CA 1
AT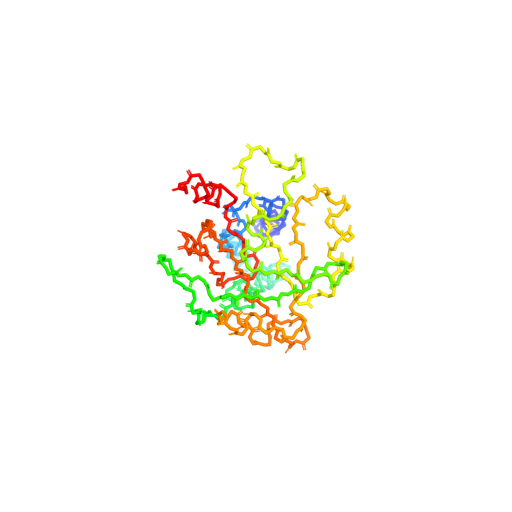OM 673 C C . ARG A 1 92 ? -16.125 -9.685 7.564 1.00 94.38 92 ARG A C 1
ATOM 675 O O . ARG A 1 92 ? -16.655 -9.268 8.588 1.00 94.38 92 ARG A O 1
ATOM 682 N N . VAL A 1 93 ? -16.491 -9.297 6.345 1.00 94.94 93 VAL A N 1
ATOM 683 C CA . VAL A 1 93 ? -17.627 -8.396 6.113 1.00 94.94 93 VAL A CA 1
ATOM 684 C C . VAL A 1 93 ? -18.912 -9.063 6.610 1.00 94.94 93 VAL A C 1
ATOM 686 O O . VAL A 1 93 ? -19.174 -10.219 6.288 1.00 94.94 93 VAL A O 1
ATOM 689 N N . GLY A 1 94 ? -19.700 -8.328 7.391 1.00 95.19 94 GLY A N 1
ATOM 690 C CA . GLY A 1 94 ? -20.911 -8.801 8.058 1.00 95.19 94 GLY A CA 1
ATOM 691 C C . GLY A 1 94 ? -20.678 -9.375 9.458 1.00 95.19 94 GLY A C 1
ATOM 692 O O . GLY A 1 94 ? -21.648 -9.588 10.180 1.00 95.19 94 GLY A O 1
ATOM 693 N N . GLU A 1 95 ? -19.426 -9.582 9.872 1.00 95.12 95 GLU A N 1
ATOM 694 C CA . GLU A 1 95 ? -19.087 -10.054 11.216 1.00 95.12 95 GLU A CA 1
ATOM 695 C C . GLU A 1 95 ? -18.606 -8.905 12.107 1.00 95.12 95 GLU A C 1
ATOM 697 O O . GLU A 1 95 ? -18.102 -7.879 11.640 1.00 95.12 95 GLU A O 1
ATOM 702 N N . ARG A 1 96 ? -18.762 -9.075 13.422 1.00 92.81 96 ARG A N 1
ATOM 703 C CA . ARG A 1 96 ? -18.254 -8.117 14.404 1.00 92.81 96 ARG A CA 1
ATOM 704 C C . ARG A 1 96 ? -16.732 -8.207 14.477 1.00 92.81 96 ARG A C 1
ATOM 706 O O . ARG A 1 96 ? -16.186 -9.295 14.658 1.00 92.81 96 ARG A O 1
ATOM 713 N N . ALA A 1 97 ? -16.051 -7.070 14.369 1.00 92.88 97 ALA A N 1
ATOM 714 C CA . ALA A 1 97 ? -14.607 -7.025 14.549 1.00 92.88 97 ALA A CA 1
ATOM 715 C C . ALA A 1 97 ? -14.244 -7.400 16.000 1.00 92.88 97 ALA A C 1
ATOM 717 O O . ALA A 1 97 ? -14.939 -6.977 16.928 1.00 92.88 97 ALA A O 1
ATOM 718 N N . PRO A 1 98 ? -13.166 -8.172 16.239 1.00 92.56 98 PRO A N 1
ATOM 719 C CA . PRO A 1 98 ? -12.734 -8.452 17.601 1.00 92.56 98 PRO A CA 1
ATOM 720 C C . PRO A 1 98 ? -12.373 -7.150 18.329 1.00 92.56 98 PRO A C 1
ATOM 722 O O . PRO A 1 98 ? -11.614 -6.338 17.803 1.00 92.56 98 PRO A O 1
ATOM 725 N N . ASP A 1 99 ? -12.884 -6.959 19.543 1.00 90.12 99 ASP A N 1
ATOM 726 C CA . ASP A 1 99 ? -12.616 -5.743 20.319 1.00 90.12 99 ASP A CA 1
ATOM 727 C C . ASP A 1 99 ? -11.127 -5.562 20.620 1.00 90.12 99 ASP A C 1
ATOM 729 O O . ASP A 1 99 ? -10.390 -6.531 20.802 1.00 90.12 99 ASP A O 1
ATOM 733 N N . PHE A 1 100 ? -10.689 -4.316 20.758 1.00 90.56 100 PHE A N 1
ATOM 734 C CA . PHE A 1 100 ? -9.340 -3.980 21.201 1.00 90.56 100 PHE A CA 1
ATOM 735 C C . PHE A 1 100 ? -9.366 -2.842 22.209 1.00 90.56 100 PHE A C 1
ATOM 737 O O . PHE A 1 100 ? -10.332 -2.080 22.255 1.00 90.56 100 PHE A O 1
ATOM 744 N N . THR A 1 101 ? -8.270 -2.720 22.954 1.00 91.06 101 THR A N 1
ATOM 745 C CA . THR A 1 101 ? -7.946 -1.552 23.770 1.00 91.06 101 THR A CA 1
ATOM 746 C C . THR A 1 101 ? -6.495 -1.193 23.488 1.00 91.06 101 THR A C 1
ATOM 748 O O . THR A 1 101 ? -5.608 -1.989 23.782 1.00 91.06 101 THR A O 1
ATOM 751 N N . LEU A 1 102 ? -6.260 -0.025 22.897 1.00 89.31 102 LEU A N 1
ATOM 752 C CA . LEU A 1 102 ? -4.926 0.503 22.596 1.00 89.31 102 LEU A CA 1
ATOM 753 C C . LEU A 1 102 ? -4.784 1.906 23.181 1.00 89.31 102 LEU A C 1
ATOM 755 O O . LEU A 1 102 ? -5.784 2.551 23.479 1.00 89.31 102 LEU A O 1
ATOM 759 N N . SER A 1 103 ? -3.562 2.396 23.346 1.00 87.00 103 SER A N 1
ATOM 760 C CA . SER A 1 103 ? -3.327 3.723 23.923 1.00 87.00 103 SER A CA 1
ATOM 761 C C . SER A 1 103 ? -3.240 4.799 22.842 1.00 87.00 103 SER A C 1
ATOM 763 O O . SER A 1 103 ? -2.566 4.606 21.826 1.00 87.00 103 SER A O 1
ATOM 765 N N . ASP A 1 104 ? -3.884 5.946 23.072 1.00 81.88 104 ASP A N 1
ATOM 766 C CA . ASP A 1 104 ? -3.691 7.157 22.267 1.00 81.88 104 ASP A CA 1
ATOM 767 C C . ASP A 1 104 ? -2.382 7.885 22.620 1.00 81.88 104 ASP A C 1
ATOM 769 O O . ASP A 1 104 ? -1.608 7.461 23.485 1.00 81.88 104 ASP A O 1
ATOM 773 N N . ALA A 1 105 ? -2.120 9.005 21.944 1.00 71.00 105 ALA A N 1
ATOM 774 C CA . ALA A 1 105 ? -0.921 9.813 22.160 1.00 71.00 105 ALA A CA 1
ATOM 775 C C . ALA A 1 105 ? -0.774 10.409 23.564 1.00 71.00 105 ALA A C 1
ATOM 777 O O . ALA A 1 105 ? 0.342 10.699 23.979 1.00 71.00 105 ALA A O 1
ATOM 778 N N . ALA A 1 106 ? -1.868 10.553 24.309 1.00 74.44 106 ALA A N 1
ATOM 779 C CA . ALA A 1 106 ? -1.841 10.989 25.699 1.00 74.44 106 ALA A CA 1
ATOM 780 C C . ALA A 1 106 ? -1.736 9.803 26.678 1.00 74.44 106 ALA A C 1
ATOM 782 O O . ALA A 1 106 ? -1.899 9.985 27.884 1.00 74.44 106 ALA A O 1
ATOM 783 N N . GLY A 1 107 ? -1.519 8.582 26.173 1.00 78.38 107 GLY A N 1
ATOM 784 C CA . GLY A 1 107 ? -1.507 7.355 26.967 1.00 78.38 107 GLY A CA 1
ATOM 785 C C . GLY A 1 107 ? -2.894 6.922 27.443 1.00 78.38 107 GLY A C 1
ATOM 786 O O . GLY A 1 107 ? -2.998 6.032 28.286 1.00 78.38 107 GLY A O 1
ATOM 787 N N . ARG A 1 108 ? -3.973 7.535 26.936 1.00 83.19 108 ARG A N 1
ATOM 788 C CA . ARG A 1 108 ? -5.338 7.192 27.343 1.00 83.19 108 ARG A CA 1
ATOM 789 C C . ARG A 1 108 ? -5.805 5.954 26.581 1.00 83.19 108 ARG A C 1
ATOM 791 O O . ARG A 1 108 ? -5.594 5.883 25.367 1.00 83.19 108 ARG A O 1
ATOM 798 N N . PRO A 1 109 ? -6.481 5.005 27.247 1.00 83.81 109 PRO A N 1
ATOM 799 C CA . PRO A 1 109 ? -7.012 3.831 26.575 1.00 83.81 109 PRO A CA 1
ATOM 800 C C . PRO A 1 109 ? -8.117 4.219 25.584 1.00 83.81 109 PRO A C 1
ATOM 802 O O . PRO A 1 109 ? -8.975 5.060 25.862 1.00 83.81 109 PRO A O 1
ATOM 805 N N . VAL A 1 110 ? -8.095 3.575 24.425 1.00 84.12 110 VAL A N 1
ATOM 806 C CA . VAL A 1 110 ? -9.056 3.689 23.332 1.00 84.12 110 VAL A CA 1
ATOM 807 C C . VAL A 1 110 ? -9.551 2.296 23.018 1.00 84.12 110 VAL A C 1
ATOM 809 O O . VAL A 1 110 ? -8.783 1.446 22.565 1.00 84.12 110 VAL A O 1
ATOM 812 N N . THR A 1 111 ? -10.834 2.063 23.264 1.00 85.31 111 THR A N 1
ATOM 813 C CA . THR A 1 111 ? -11.483 0.815 22.867 1.00 85.31 111 THR A CA 1
ATOM 814 C C . THR A 1 111 ? -12.100 0.941 21.478 1.00 85.31 111 THR A C 1
ATOM 816 O O . THR A 1 111 ? -12.378 2.054 21.034 1.00 85.31 111 THR A O 1
ATOM 819 N N . LEU A 1 112 ? -12.351 -0.181 20.798 1.00 79.56 112 LEU A N 1
ATOM 820 C CA . LEU A 1 112 ? -12.984 -0.199 19.469 1.00 79.56 112 LEU A CA 1
ATOM 821 C C . LEU A 1 112 ? -14.288 0.624 19.436 1.00 79.56 112 LEU A C 1
ATOM 823 O O . LEU A 1 112 ? -14.415 1.555 18.645 1.00 79.56 112 LEU A O 1
ATOM 827 N N . LEU A 1 113 ? -15.220 0.353 20.353 1.00 68.94 113 LEU A N 1
ATOM 828 C CA . LEU A 1 113 ? -16.508 1.057 20.429 1.00 68.94 113 LEU A CA 1
ATOM 829 C C . LEU A 1 113 ? -16.371 2.514 20.893 1.00 68.94 113 LEU A C 1
ATOM 831 O O . LEU A 1 113 ? -17.099 3.386 20.427 1.00 68.94 113 LEU A O 1
ATOM 835 N N . GLN A 1 114 ? -15.418 2.816 21.778 1.00 61.62 114 GLN A N 1
ATOM 836 C CA . GLN A 1 114 ? -15.159 4.199 22.184 1.00 61.62 114 GLN A CA 1
ATOM 837 C C . GLN A 1 114 ? -14.491 5.005 21.062 1.00 61.62 114 GLN A C 1
ATOM 839 O O . GLN A 1 114 ? -14.737 6.201 20.947 1.00 61.62 114 GLN A O 1
ATOM 844 N N . GLY A 1 115 ? -13.685 4.369 20.212 1.00 56.75 115 GLY A N 1
ATOM 845 C CA . GLY A 1 115 ? -13.167 4.962 18.979 1.00 56.75 115 GLY A CA 1
ATOM 846 C C . GLY A 1 115 ? -14.274 5.299 17.978 1.00 56.75 115 GLY A C 1
ATOM 847 O O . GLY A 1 115 ? -14.142 6.278 17.253 1.00 56.75 115 GLY A O 1
ATOM 848 N N . LEU A 1 116 ? -15.376 4.541 17.993 1.00 56.19 116 LEU A N 1
ATOM 849 C CA . LEU A 1 116 ? -16.574 4.798 17.186 1.00 56.19 116 LEU A CA 1
ATOM 850 C C . LEU A 1 116 ? -17.503 5.863 17.803 1.00 56.19 116 LEU A C 1
AT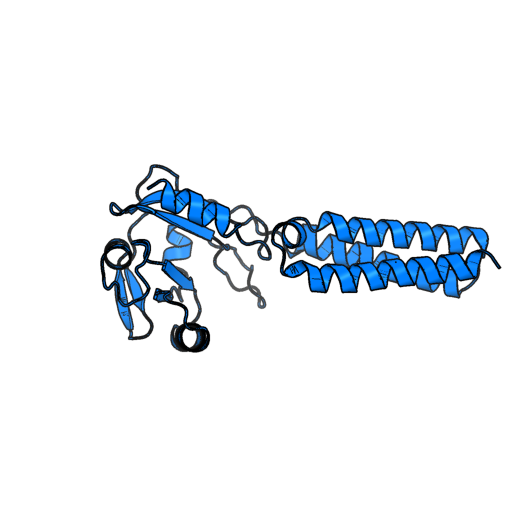OM 852 O O . LEU A 1 116 ? -18.228 6.526 17.067 1.00 56.19 116 LEU A O 1
ATOM 856 N N . GLY A 1 117 ? -17.498 6.027 19.134 1.00 47.84 117 GLY A N 1
ATOM 857 C CA . GLY A 1 117 ? -18.475 6.856 19.855 1.00 47.84 117 GLY A CA 1
ATOM 858 C C . GLY A 1 117 ? -17.957 8.120 20.558 1.00 47.84 117 GLY A C 1
ATOM 859 O O . GLY A 1 117 ? -18.772 8.962 20.927 1.00 47.84 117 GLY A O 1
ATOM 860 N N . ALA A 1 118 ? -16.649 8.291 20.791 1.00 42.69 118 ALA A N 1
ATOM 861 C CA . ALA A 1 118 ? -16.135 9.369 21.645 1.00 42.69 118 ALA A CA 1
ATOM 862 C C . ALA A 1 118 ? -15.414 10.496 20.883 1.00 42.69 118 ALA A C 1
ATOM 864 O O . ALA A 1 118 ? -14.313 10.307 20.368 1.00 42.69 118 ALA A O 1
ATOM 865 N N . ALA A 1 119 ? -16.008 11.689 21.006 1.00 42.69 119 ALA A N 1
ATOM 866 C CA . ALA A 1 119 ? -15.472 13.030 20.756 1.00 42.69 119 ALA A CA 1
ATOM 867 C C . ALA A 1 119 ? -15.313 13.445 19.288 1.00 42.69 119 ALA A C 1
ATOM 869 O O . ALA A 1 119 ? -14.227 13.578 18.732 1.00 42.69 119 ALA A O 1
ATOM 870 N N . LEU A 1 120 ? -16.474 13.749 18.729 1.00 45.25 120 LEU A N 1
ATOM 871 C CA . LEU A 1 120 ? -16.692 14.613 17.589 1.00 45.25 120 LEU A CA 1
ATOM 872 C C . LEU A 1 120 ? -16.305 16.051 17.979 1.00 45.25 120 LEU A C 1
ATOM 874 O O . LEU A 1 120 ? -17.065 16.742 18.657 1.00 45.25 120 LEU A O 1
ATOM 878 N N . SER A 1 121 ? -15.110 16.503 17.608 1.00 42.28 121 SER A N 1
ATOM 879 C CA . SER A 1 121 ? -14.781 17.932 17.620 1.00 42.28 121 SER A CA 1
ATOM 880 C C . SER A 1 121 ? -14.386 18.371 16.217 1.00 42.28 121 SER A C 1
ATOM 882 O O . SER A 1 121 ? -13.408 17.869 15.672 1.00 42.28 121 SER A O 1
ATOM 884 N N . GLU A 1 122 ? -15.194 19.280 15.665 1.00 43.16 122 GLU A N 1
ATOM 885 C CA . GLU A 1 122 ? -15.064 20.071 14.422 1.00 43.16 122 GLU A CA 1
ATOM 886 C C . GLU A 1 122 ? -14.848 19.342 13.077 1.00 43.16 122 GLU A C 1
ATOM 888 O O . GLU A 1 122 ? -15.236 19.883 12.041 1.00 43.16 122 GLU A O 1
ATOM 893 N N . ALA A 1 123 ? -14.391 18.090 13.069 1.00 43.97 123 ALA A N 1
ATOM 894 C CA . ALA A 1 123 ? -14.276 17.228 11.883 1.00 43.97 123 ALA A CA 1
ATOM 895 C C . ALA A 1 123 ? -15.626 16.721 11.337 1.00 43.97 123 ALA A C 1
ATOM 897 O O . ALA A 1 123 ? -15.722 16.057 10.300 1.00 43.97 123 ALA A O 1
ATOM 898 N N . GLU A 1 124 ? -16.699 16.972 12.080 1.00 47.53 124 GLU A N 1
ATOM 899 C CA . GLU A 1 124 ? -17.966 16.284 11.927 1.00 47.53 124 GLU A CA 1
ATOM 900 C C . GLU A 1 124 ? -18.896 16.991 10.935 1.00 47.53 124 GLU A C 1
ATOM 902 O O . GLU A 1 124 ? -19.848 17.678 11.295 1.00 47.53 124 GLU A O 1
ATOM 907 N N . LYS A 1 125 ? -18.642 16.785 9.641 1.00 47.28 125 LYS A N 1
ATOM 908 C CA . LYS A 1 125 ? -19.655 17.031 8.598 1.00 47.28 125 LYS A CA 1
ATOM 909 C C . LYS A 1 125 ? -20.241 15.748 7.999 1.00 47.28 125 LYS A C 1
ATOM 911 O O . LYS A 1 125 ? -21.098 15.838 7.127 1.00 47.28 125 LYS A O 1
ATOM 916 N N . ALA A 1 126 ? -19.827 14.569 8.481 1.00 53.69 126 ALA A N 1
ATOM 917 C CA . ALA A 1 126 ? -20.322 13.275 7.993 1.00 53.69 126 ALA A CA 1
ATOM 918 C C . ALA A 1 126 ? -20.609 12.207 9.075 1.00 53.69 126 ALA A C 1
ATOM 920 O O . ALA A 1 126 ? -21.100 11.142 8.720 1.00 53.69 126 ALA A O 1
ATOM 921 N N . GLY A 1 127 ? -20.334 12.452 10.367 1.00 66.69 127 GLY A N 1
ATOM 922 C CA . GLY A 1 127 ? -20.630 11.491 11.448 1.00 66.69 127 GLY A CA 1
ATOM 923 C C . GLY A 1 127 ? -19.733 10.241 11.482 1.00 66.69 127 GLY A C 1
ATOM 924 O O . GLY A 1 127 ? -20.204 9.162 11.837 1.00 66.69 127 GLY A O 1
ATOM 925 N N . VAL A 1 128 ? -18.460 10.367 11.083 1.00 74.94 128 VAL A N 1
ATOM 926 C CA . VAL A 1 128 ? -17.501 9.255 10.928 1.00 74.94 128 VAL A CA 1
ATOM 927 C C . VAL A 1 128 ? -16.227 9.558 11.709 1.00 74.94 128 VAL A C 1
ATOM 929 O O . VAL A 1 128 ? -15.656 10.635 11.554 1.00 74.94 128 VAL A O 1
ATOM 932 N N . ALA A 1 129 ? -15.760 8.598 12.508 1.00 78.62 129 ALA A N 1
ATOM 933 C CA . ALA A 1 129 ? -14.482 8.674 13.210 1.00 78.62 129 ALA A CA 1
ATOM 934 C C . ALA A 1 129 ? -13.408 7.873 12.458 1.00 78.62 129 ALA A C 1
ATOM 936 O O . ALA A 1 129 ? -13.630 6.719 12.092 1.00 78.62 129 ALA A O 1
ATOM 937 N N . ILE A 1 130 ? -12.231 8.469 12.243 1.00 82.12 130 ILE A N 1
ATOM 938 C CA . ILE A 1 130 ? -11.088 7.791 11.617 1.00 82.12 130 ILE A CA 1
ATOM 939 C C . ILE A 1 130 ? -10.061 7.462 12.696 1.00 82.12 130 ILE A C 1
ATOM 941 O O . ILE A 1 130 ? -9.515 8.358 13.341 1.00 82.12 130 ILE A O 1
ATOM 945 N N . VAL A 1 131 ? -9.782 6.170 12.872 1.00 86.88 131 VAL A N 1
ATOM 946 C CA . VAL A 1 131 ? -8.770 5.667 13.807 1.00 86.88 131 VAL A CA 1
ATOM 947 C C . VAL A 1 131 ? -7.592 5.103 13.016 1.00 86.88 131 VAL A C 1
ATOM 949 O O . VAL A 1 131 ? -7.752 4.175 12.225 1.00 86.88 131 VAL A O 1
ATOM 952 N N . ALA A 1 132 ? -6.406 5.667 13.228 1.00 87.50 132 ALA A N 1
ATOM 953 C CA . ALA A 1 132 ? -5.160 5.219 12.625 1.00 87.50 132 ALA A CA 1
ATOM 954 C C . ALA A 1 132 ? -4.363 4.384 13.637 1.00 87.50 132 ALA A C 1
ATOM 956 O O . ALA A 1 132 ? -3.981 4.883 14.694 1.00 87.50 132 ALA A O 1
ATOM 957 N N . VAL A 1 133 ? -4.107 3.117 13.305 1.00 90.12 133 VAL A N 1
ATOM 958 C CA . VAL A 1 133 ? -3.333 2.184 14.139 1.00 90.12 133 VAL A CA 1
ATOM 959 C C . VAL A 1 133 ? -1.930 2.018 13.551 1.00 90.12 133 VAL A C 1
ATOM 961 O O . VAL A 1 133 ? -1.807 1.743 12.356 1.00 90.12 133 VAL A O 1
ATOM 964 N N . SER A 1 134 ? -0.881 2.171 14.364 1.00 88.75 134 SER A N 1
ATOM 965 C CA . SER A 1 134 ? 0.519 1.975 13.944 1.00 88.75 134 SER A CA 1
ATOM 966 C C . SER A 1 134 ? 1.362 1.330 15.054 1.00 88.75 134 SER A C 1
ATOM 968 O O . SER A 1 134 ? 1.096 1.602 16.224 1.00 88.75 134 SER A O 1
ATOM 970 N N . PRO A 1 135 ? 2.392 0.520 14.735 1.00 89.19 135 PRO A N 1
ATOM 971 C CA . PRO A 1 135 ? 3.397 0.096 15.715 1.00 89.19 135 PRO A CA 1
ATOM 972 C C . PRO A 1 135 ? 4.281 1.242 16.224 1.00 89.19 135 PRO A C 1
ATOM 974 O O . PRO A 1 135 ? 4.915 1.110 17.269 1.00 89.19 135 PRO A O 1
ATOM 977 N N . ASP A 1 136 ? 4.338 2.366 15.507 1.00 83.56 136 ASP A N 1
ATOM 978 C CA . ASP A 1 136 ? 5.152 3.511 15.909 1.00 83.56 136 ASP A CA 1
ATOM 979 C C . ASP A 1 136 ? 4.621 4.161 17.193 1.00 83.56 136 ASP A C 1
ATOM 981 O O . ASP A 1 136 ? 3.415 4.357 17.367 1.00 83.56 136 ASP A O 1
ATOM 985 N N . LEU A 1 137 ? 5.539 4.574 18.071 1.00 69.12 137 LEU A N 1
ATOM 986 C CA . LEU A 1 137 ? 5.188 5.310 19.283 1.00 69.12 137 LEU A CA 1
ATOM 987 C C . LEU A 1 137 ? 4.464 6.622 18.939 1.00 69.12 137 LEU A C 1
ATOM 989 O O . LEU A 1 137 ? 4.885 7.395 18.073 1.00 69.12 137 LEU A O 1
ATOM 993 N N . ASN A 1 138 ? 3.368 6.868 19.660 1.00 65.06 138 ASN A N 1
ATOM 994 C CA . ASN A 1 138 ? 2.344 7.847 19.301 1.00 65.06 138 ASN A CA 1
ATOM 995 C C . ASN A 1 138 ? 2.826 9.302 19.149 1.00 65.06 138 ASN A C 1
ATOM 997 O O . ASN A 1 138 ? 2.193 10.064 18.421 1.00 65.06 138 ASN A O 1
ATOM 1001 N N . GLU A 1 139 ? 3.914 9.712 19.807 1.00 63.84 139 GLU A N 1
ATOM 1002 C CA . GLU A 1 139 ? 4.373 11.112 19.818 1.00 63.84 139 GLU A CA 1
ATOM 1003 C C . GLU A 1 139 ? 4.668 11.640 18.405 1.00 63.84 139 GLU A C 1
ATOM 1005 O O . GLU A 1 139 ? 4.200 12.714 18.025 1.00 63.84 139 GLU A O 1
ATOM 1010 N N . ARG A 1 140 ? 5.371 10.851 17.582 1.00 67.81 140 ARG A N 1
ATOM 1011 C CA . ARG A 1 140 ? 5.716 11.239 16.202 1.00 67.81 140 ARG A CA 1
ATOM 1012 C C . ARG A 1 140 ? 4.497 11.233 15.278 1.00 67.81 140 ARG A C 1
ATOM 1014 O O . ARG A 1 140 ? 4.365 12.105 14.420 1.00 67.81 140 ARG A O 1
ATOM 1021 N N . SER A 1 141 ? 3.594 10.276 15.473 1.00 65.69 141 SER A N 1
ATOM 1022 C CA . SER A 1 141 ? 2.368 10.130 14.682 1.00 65.69 141 SER A CA 1
ATOM 1023 C C . SER A 1 141 ? 1.370 11.260 14.960 1.00 65.69 141 SER A C 1
ATOM 1025 O O . SER A 1 141 ? 0.785 11.808 14.027 1.00 65.69 141 SER A O 1
ATOM 1027 N N . GLN A 1 142 ? 1.233 11.685 16.220 1.00 65.69 142 GLN A N 1
ATOM 1028 C CA . GLN A 1 142 ? 0.345 12.785 16.608 1.00 65.69 142 GLN A CA 1
ATOM 1029 C C . GLN A 1 142 ? 0.908 14.158 16.227 1.00 65.69 142 GLN A C 1
ATOM 1031 O O . GLN A 1 142 ? 0.152 15.052 15.838 1.00 65.69 142 GLN A O 1
ATOM 1036 N N . GLU A 1 143 ? 2.229 14.338 16.289 1.00 70.75 143 GLU A N 1
ATOM 1037 C CA . GLU A 1 143 ? 2.872 15.550 15.778 1.00 70.75 143 GLU A CA 1
ATOM 1038 C C . GLU A 1 143 ? 2.640 15.686 14.264 1.00 70.75 143 GLU A C 1
ATOM 1040 O O . GLU A 1 143 ? 2.340 16.777 13.776 1.00 70.75 143 GLU A O 1
ATOM 1045 N N . LEU A 1 144 ? 2.718 14.577 13.517 1.00 68.94 144 LEU A N 1
ATOM 1046 C CA . LEU A 1 144 ? 2.393 14.552 12.093 1.00 68.94 144 LEU A CA 1
ATOM 1047 C C . LEU A 1 144 ? 0.909 14.863 11.848 1.00 68.94 144 LEU A C 1
ATOM 1049 O O . LEU A 1 144 ? 0.603 15.689 10.991 1.00 68.94 144 LEU A O 1
ATOM 1053 N N . ALA A 1 145 ? -0.001 14.267 12.623 1.00 66.25 145 ALA A N 1
ATOM 1054 C CA . ALA A 1 145 ? -1.438 14.539 12.552 1.00 66.25 145 ALA A CA 1
ATOM 1055 C C . ALA A 1 145 ? -1.755 16.025 12.762 1.00 66.25 145 ALA A C 1
ATOM 1057 O O . ALA A 1 145 ? -2.452 16.640 11.958 1.00 66.25 145 ALA A O 1
ATOM 1058 N N . THR A 1 146 ? -1.166 16.611 13.807 1.00 70.38 146 THR A N 1
ATOM 1059 C CA . THR A 1 146 ? -1.321 18.027 14.160 1.00 70.38 146 THR A CA 1
ATOM 1060 C C . THR A 1 146 ? -0.762 18.925 13.061 1.00 70.38 146 THR A C 1
ATOM 1062 O O . THR A 1 146 ? -1.435 19.856 12.618 1.00 70.38 146 THR A O 1
ATOM 1065 N N . ARG A 1 147 ? 0.448 18.623 12.565 1.00 72.38 147 ARG A N 1
ATOM 1066 C CA . ARG A 1 147 ? 1.072 19.368 11.461 1.00 72.38 147 ARG A CA 1
ATOM 1067 C C . ARG A 1 147 ? 0.238 19.323 10.185 1.00 72.38 147 ARG A C 1
ATOM 1069 O O . ARG A 1 147 ? 0.157 20.326 9.482 1.00 72.38 147 ARG A O 1
ATOM 1076 N N . LEU A 1 148 ? -0.375 18.179 9.893 1.00 68.31 148 LEU A N 1
ATOM 1077 C CA . LEU A 1 148 ? -1.193 17.972 8.702 1.00 68.31 148 LEU A CA 1
ATOM 1078 C C . LEU A 1 148 ? -2.669 18.357 8.896 1.00 68.31 148 LEU A C 1
ATOM 1080 O O . LEU A 1 148 ? -3.429 18.255 7.937 1.00 68.31 148 LEU A O 1
ATOM 1084 N N . ARG A 1 149 ? -3.064 18.819 10.096 1.00 67.88 149 ARG A N 1
ATOM 1085 C CA . ARG A 1 149 ? -4.459 19.117 10.478 1.00 67.88 149 ARG A CA 1
ATOM 1086 C C . ARG A 1 149 ? -5.411 17.967 10.127 1.00 67.88 149 ARG A C 1
ATOM 1088 O O . ARG A 1 149 ? -6.464 18.179 9.537 1.00 67.88 149 ARG A O 1
ATOM 1095 N N . LEU A 1 150 ? -4.983 16.742 10.430 1.00 68.19 150 LEU A N 1
ATOM 1096 C CA . LEU A 1 150 ? -5.778 15.538 10.218 1.00 68.19 150 LEU A CA 1
ATOM 1097 C C . LEU A 1 150 ? -6.604 15.255 11.467 1.00 68.19 150 LEU A C 1
ATOM 1099 O O . LEU A 1 150 ? -6.044 15.060 12.545 1.00 68.19 150 LEU A O 1
ATOM 1103 N N . ASP A 1 151 ? -7.914 15.132 11.296 1.00 71.62 151 ASP A N 1
ATOM 1104 C CA . ASP A 1 151 ? -8.856 14.789 12.366 1.00 71.62 151 ASP A CA 1
ATOM 1105 C C . ASP A 1 151 ? -8.869 13.281 12.674 1.00 71.62 151 ASP A C 1
ATOM 1107 O O . ASP A 1 151 ? -9.912 12.647 12.837 1.00 71.62 151 ASP A O 1
ATOM 1111 N N . TYR A 1 152 ? -7.688 12.664 12.676 1.00 77.19 152 TYR A N 1
ATOM 1112 C CA . TYR A 1 152 ? -7.524 11.229 12.878 1.00 77.19 152 TYR A CA 1
ATOM 1113 C C . TYR A 1 152 ? -7.117 10.958 14.318 1.00 77.19 152 TYR A C 1
ATOM 1115 O O . TYR A 1 152 ? -6.234 11.614 14.875 1.00 77.19 152 TYR A O 1
ATOM 1123 N N . ARG A 1 153 ? -7.714 9.924 14.907 1.00 78.88 153 ARG A N 1
ATOM 1124 C CA . ARG A 1 153 ? -7.297 9.416 16.207 1.00 78.88 153 ARG A CA 1
ATOM 1125 C C . ARG A 1 153 ? -6.192 8.389 16.022 1.00 78.88 153 ARG A C 1
ATOM 1127 O O . ARG A 1 153 ? -6.446 7.300 15.516 1.00 78.88 153 ARG A O 1
ATOM 1134 N N . PHE A 1 154 ? -4.982 8.715 16.455 1.00 82.44 154 PHE A N 1
ATOM 1135 C CA . PHE A 1 154 ? -3.865 7.775 16.428 1.00 82.44 154 PHE A CA 1
ATOM 1136 C C . PHE A 1 154 ? -3.849 6.909 17.685 1.00 82.44 154 PHE A C 1
ATOM 1138 O O . PHE A 1 154 ? -4.006 7.413 18.800 1.00 82.44 154 PHE A O 1
ATOM 1145 N N . VAL A 1 155 ? -3.663 5.606 17.490 1.00 87.25 155 VAL A N 1
ATOM 1146 C CA . VAL A 1 155 ? -3.466 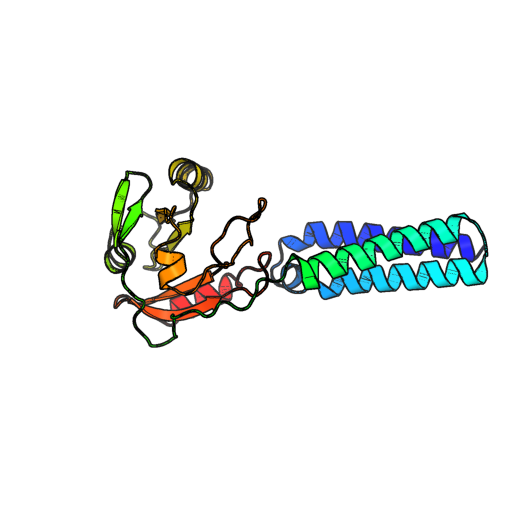4.628 18.562 1.00 87.25 155 VAL A CA 1
ATOM 1147 C C . VAL A 1 155 ? -2.254 3.753 18.245 1.00 87.25 155 VAL A C 1
ATOM 1149 O O . VAL A 1 155 ? -2.059 3.342 17.098 1.00 87.25 155 VAL A O 1
ATOM 1152 N N . ALA A 1 156 ? -1.445 3.468 19.263 1.00 89.12 156 ALA A N 1
ATOM 1153 C CA . ALA A 1 156 ? -0.229 2.674 19.109 1.00 89.12 156 ALA A CA 1
ATOM 1154 C C . ALA A 1 156 ? -0.506 1.195 19.383 1.00 89.12 156 ALA A C 1
ATOM 1156 O O . ALA A 1 156 ? -1.143 0.854 20.379 1.00 89.12 156 ALA A O 1
ATOM 1157 N N . ASP A 1 157 ? 0.043 0.333 18.531 1.00 92.19 157 ASP A N 1
ATOM 1158 C CA . ASP A 1 157 ? 0.093 -1.127 18.666 1.00 92.19 157 ASP A CA 1
ATOM 1159 C C . ASP A 1 157 ? 1.563 -1.598 18.638 1.00 92.19 157 ASP A C 1
ATOM 1161 O O . ASP A 1 157 ? 1.960 -2.311 17.713 1.00 92.19 157 ASP A O 1
ATOM 1165 N N . PRO A 1 158 ? 2.412 -1.160 19.594 1.00 90.81 158 PRO A N 1
ATOM 1166 C CA . PRO A 1 158 ? 3.866 -1.348 19.518 1.00 90.81 158 PRO A CA 1
ATOM 1167 C C . PRO A 1 158 ? 4.275 -2.826 19.517 1.00 90.81 158 PRO A C 1
ATOM 1169 O O . PRO A 1 158 ? 5.254 -3.199 18.876 1.00 90.81 158 PRO A O 1
ATOM 1172 N N . ASP A 1 159 ? 3.482 -3.677 20.172 1.00 92.19 159 ASP A N 1
ATOM 1173 C CA . ASP A 1 159 ? 3.713 -5.123 20.260 1.00 92.19 159 ASP A CA 1
ATOM 1174 C C . ASP A 1 159 ? 3.031 -5.912 19.127 1.00 92.19 159 ASP A C 1
ATOM 1176 O O . ASP A 1 159 ? 3.063 -7.148 19.105 1.00 92.19 159 ASP A O 1
ATOM 1180 N N . LEU A 1 160 ? 2.381 -5.215 18.184 1.00 94.19 160 LEU A N 1
ATOM 1181 C CA . LEU A 1 160 ? 1.557 -5.804 17.126 1.00 94.19 160 LEU A CA 1
ATOM 1182 C C . LEU A 1 160 ? 0.451 -6.724 17.672 1.00 94.19 160 LEU A C 1
ATOM 1184 O O . LEU A 1 160 ? 0.062 -7.692 17.014 1.00 94.19 160 LEU A O 1
ATOM 1188 N N . ALA A 1 161 ? -0.044 -6.470 18.883 1.00 94.50 161 ALA A N 1
ATOM 1189 C CA . ALA A 1 161 ? -1.028 -7.311 19.550 1.00 94.50 161 ALA A CA 1
ATOM 1190 C C . ALA A 1 161 ? -2.365 -7.298 18.799 1.00 94.50 161 ALA A C 1
ATOM 1192 O O . ALA A 1 161 ? -2.936 -8.360 18.522 1.00 94.50 161 ALA A O 1
ATOM 1193 N N . LEU A 1 162 ? -2.840 -6.111 18.405 1.00 94.69 162 LEU A N 1
ATOM 1194 C CA . LEU A 1 162 ? -4.044 -5.989 17.583 1.00 94.69 162 LEU A CA 1
ATOM 1195 C C . LEU A 1 162 ? -3.802 -6.559 16.185 1.00 94.69 162 LEU A C 1
ATOM 1197 O O . LEU A 1 162 ? -4.604 -7.346 15.679 1.00 94.69 162 LEU A O 1
ATOM 1201 N N . THR A 1 163 ? -2.663 -6.217 15.592 1.00 94.88 163 THR A N 1
ATOM 1202 C CA . THR A 1 163 ? -2.263 -6.687 14.263 1.00 94.88 163 THR A CA 1
ATOM 1203 C C . THR A 1 163 ? -2.240 -8.221 14.182 1.00 94.88 163 THR A C 1
ATOM 1205 O O . THR A 1 163 ? -2.784 -8.801 13.239 1.00 94.88 163 THR A O 1
ATOM 1208 N N . ARG A 1 164 ? -1.678 -8.902 15.192 1.00 95.12 164 ARG A N 1
ATOM 1209 C CA . ARG A 1 164 ? -1.693 -10.371 15.324 1.00 95.12 164 ARG A CA 1
ATOM 1210 C C . ARG A 1 164 ? -3.111 -10.898 15.493 1.00 95.12 164 ARG A C 1
ATOM 1212 O O . ARG A 1 164 ? -3.485 -11.843 14.802 1.00 95.12 164 ARG A O 1
ATOM 1219 N N . ARG A 1 165 ? -3.919 -10.271 16.352 1.00 94.62 165 ARG A N 1
ATOM 1220 C CA . ARG A 1 165 ? -5.311 -10.680 16.595 1.00 94.62 165 ARG A CA 1
ATOM 1221 C C . ARG A 1 165 ? -6.178 -10.618 15.336 1.00 94.62 165 ARG A C 1
ATOM 1223 O O . ARG A 1 165 ? -7.047 -11.468 15.149 1.00 94.62 165 ARG A O 1
ATOM 1230 N N . TYR A 1 166 ? -5.942 -9.634 14.473 1.00 95.38 166 TYR A N 1
ATOM 1231 C CA . TYR A 1 166 ? -6.672 -9.471 13.212 1.00 95.38 166 TYR A CA 1
ATOM 1232 C C . TYR A 1 166 ? -6.087 -10.297 12.058 1.00 95.38 166 TYR A C 1
ATOM 1234 O O . TYR A 1 166 ? -6.632 -10.277 10.952 1.00 95.38 166 TYR A O 1
ATOM 1242 N N . GLY A 1 167 ? -4.996 -11.035 12.293 1.00 94.94 167 GLY A N 1
ATOM 1243 C CA . GLY A 1 167 ? -4.322 -11.831 11.266 1.00 94.94 167 GLY A CA 1
ATOM 1244 C C . GLY A 1 167 ? -3.664 -10.976 10.180 1.00 94.94 167 GLY A C 1
ATOM 1245 O O . GLY A 1 167 ? -3.622 -11.382 9.023 1.00 94.94 167 GLY A O 1
ATOM 1246 N N . LEU A 1 168 ? -3.187 -9.778 10.535 1.00 95.38 168 LEU A N 1
ATOM 1247 C CA . LEU A 1 168 ? -2.667 -8.769 9.604 1.00 95.38 168 LEU A CA 1
ATOM 1248 C C . LEU A 1 168 ? -1.142 -8.618 9.656 1.00 95.38 168 LEU A C 1
ATOM 1250 O O . LEU A 1 168 ? -0.606 -7.657 9.112 1.00 95.38 168 LEU A O 1
ATOM 1254 N N . VAL A 1 169 ? -0.412 -9.534 10.292 1.00 94.69 169 VAL A N 1
ATOM 1255 C CA . VAL A 1 169 ? 1.055 -9.440 10.367 1.00 94.69 169 VAL A CA 1
ATOM 1256 C C . VAL A 1 169 ? 1.686 -9.747 9.013 1.00 94.69 169 VAL A C 1
ATOM 1258 O O . VAL A 1 169 ? 1.539 -10.847 8.484 1.00 94.69 169 VAL A O 1
ATOM 1261 N N . HIS A 1 170 ? 2.463 -8.799 8.498 1.00 92.88 170 HIS A N 1
ATOM 1262 C CA . HIS A 1 170 ? 3.449 -9.054 7.462 1.00 92.88 170 HIS A CA 1
ATOM 1263 C C . HIS A 1 170 ? 4.779 -9.402 8.130 1.00 92.88 170 HIS A C 1
ATOM 1265 O O . HIS A 1 170 ? 5.541 -8.531 8.556 1.00 92.88 170 HIS A O 1
ATOM 1271 N N . ALA A 1 171 ? 5.059 -10.703 8.202 1.00 91.38 171 ALA A N 1
ATOM 1272 C CA . ALA A 1 171 ? 6.293 -11.195 8.795 1.00 91.38 171 ALA A CA 1
ATOM 1273 C C . ALA A 1 171 ? 7.510 -10.679 8.019 1.00 91.38 171 ALA A C 1
ATOM 1275 O O . ALA A 1 171 ? 7.543 -10.793 6.789 1.00 91.38 171 ALA A O 1
ATOM 1276 N N . ARG A 1 172 ? 8.491 -10.123 8.738 1.00 90.12 172 ARG A N 1
ATOM 1277 C CA . ARG A 1 172 ? 9.735 -9.560 8.178 1.00 90.12 172 ARG A CA 1
ATOM 1278 C C . ARG A 1 172 ? 9.546 -8.542 7.040 1.00 90.12 172 ARG A C 1
ATOM 1280 O O . ARG A 1 172 ? 10.420 -8.415 6.184 1.00 90.12 172 ARG A O 1
ATOM 1287 N N . GLY A 1 173 ? 8.403 -7.858 7.001 1.00 87.38 173 GLY A N 1
ATOM 1288 C CA . GLY A 1 173 ? 8.073 -6.880 5.960 1.00 87.38 173 GLY A CA 1
ATOM 1289 C C . GLY A 1 173 ? 8.678 -5.491 6.173 1.00 87.38 173 GLY A C 1
ATOM 1290 O O . GLY A 1 173 ? 8.586 -4.644 5.287 1.00 87.38 173 GLY A O 1
ATOM 1291 N N . GLY A 1 174 ? 9.255 -5.236 7.348 1.00 86.94 174 GLY A N 1
ATOM 1292 C CA . GLY A 1 174 ? 9.877 -3.963 7.693 1.00 86.94 174 GLY A CA 1
ATOM 1293 C C . GLY A 1 174 ? 11.246 -3.747 7.048 1.00 86.94 174 GLY A C 1
ATOM 1294 O O . GLY A 1 174 ? 11.862 -4.668 6.509 1.00 86.94 174 GLY A O 1
ATOM 1295 N N . GLN A 1 175 ? 11.746 -2.509 7.111 1.00 83.88 175 GLN A N 1
ATOM 1296 C CA . GLN A 1 175 ? 12.994 -2.120 6.434 1.00 83.88 175 GLN A CA 1
ATOM 1297 C C . GLN A 1 175 ? 14.225 -2.846 6.992 1.00 83.88 175 GLN A C 1
ATOM 1299 O O . GLN A 1 175 ? 15.200 -3.044 6.267 1.00 83.88 175 GLN A O 1
ATOM 1304 N N . HIS A 1 176 ? 14.172 -3.270 8.255 1.00 87.31 176 HIS A N 1
ATOM 1305 C CA . HIS A 1 176 ? 15.224 -4.023 8.933 1.00 87.31 176 HIS A CA 1
ATOM 1306 C C . HIS A 1 176 ? 14.824 -5.493 9.158 1.00 87.31 176 HIS A C 1
ATOM 1308 O O . HIS A 1 176 ? 15.483 -6.216 9.907 1.00 87.31 176 HIS A O 1
ATOM 1314 N N . GLY A 1 177 ? 13.773 -5.968 8.477 1.00 88.44 177 GLY A N 1
ATOM 1315 C CA . GLY A 1 177 ? 13.267 -7.335 8.595 1.00 88.44 177 GLY A CA 1
ATOM 1316 C C . GLY A 1 177 ? 12.433 -7.594 9.851 1.00 88.44 177 GLY A C 1
ATOM 1317 O O . GLY A 1 177 ? 12.244 -8.755 10.216 1.00 88.44 177 GLY A O 1
ATOM 1318 N N . GLU A 1 178 ? 11.949 -6.541 10.506 1.00 91.69 178 GLU A N 1
ATOM 1319 C CA . GLU A 1 178 ? 10.944 -6.596 11.561 1.00 91.69 178 GLU A CA 1
ATOM 1320 C C . GLU A 1 178 ? 9.553 -6.954 11.011 1.00 91.69 178 GLU A C 1
ATOM 1322 O O . GLU A 1 178 ? 9.247 -6.753 9.831 1.00 91.69 178 GLU A O 1
ATOM 1327 N N . ASP A 1 179 ? 8.701 -7.507 11.874 1.00 93.44 179 ASP A N 1
ATOM 1328 C CA . ASP A 1 179 ? 7.285 -7.696 11.564 1.00 93.44 179 ASP A CA 1
ATOM 1329 C C . ASP A 1 179 ? 6.599 -6.326 11.490 1.00 93.44 179 ASP A C 1
ATOM 1331 O O . ASP A 1 179 ? 6.848 -5.452 12.318 1.00 93.44 179 ASP A O 1
ATOM 1335 N N . VAL A 1 180 ? 5.714 -6.144 10.512 1.00 92.69 180 VAL A N 1
ATOM 1336 C CA . VAL A 1 180 ? 4.953 -4.898 10.326 1.00 92.69 180 VAL A CA 1
ATOM 1337 C C . VAL A 1 180 ? 3.485 -5.210 10.036 1.00 92.69 180 VAL A C 1
ATOM 1339 O O . VAL A 1 180 ? 3.173 -6.311 9.573 1.00 92.69 180 VAL A O 1
ATOM 1342 N N . PRO A 1 181 ? 2.545 -4.284 10.288 1.00 93.44 181 PRO A N 1
ATOM 1343 C CA . PRO A 1 181 ? 1.165 -4.478 9.869 1.00 93.44 181 PRO A CA 1
ATOM 1344 C C . PRO A 1 181 ? 1.046 -4.462 8.342 1.00 93.44 181 PRO A C 1
ATOM 1346 O O . PRO A 1 181 ? 1.587 -3.597 7.652 1.00 93.44 181 PRO A O 1
ATOM 1349 N N . THR A 1 182 ? 0.269 -5.400 7.811 1.00 93.50 182 THR A N 1
ATOM 1350 C CA . THR A 1 182 ? -0.190 -5.381 6.422 1.00 93.50 182 THR A CA 1
ATOM 1351 C C . THR A 1 182 ? -1.099 -4.167 6.238 1.00 93.50 182 THR A C 1
ATOM 1353 O O . THR A 1 182 ? -2.090 -4.056 6.969 1.00 93.50 182 THR A O 1
ATOM 1356 N N . PRO A 1 183 ? -0.823 -3.261 5.278 1.00 92.00 183 PRO A N 1
ATOM 1357 C CA . PRO A 1 183 ? -1.666 -2.094 5.047 1.00 92.00 183 PRO A CA 1
ATOM 1358 C C . PRO A 1 183 ? -3.120 -2.504 4.817 1.00 92.00 183 PRO A C 1
ATOM 1360 O O . PRO A 1 183 ? -3.431 -3.214 3.861 1.00 92.00 183 PRO A O 1
ATOM 1363 N N . THR A 1 184 ? -3.993 -2.065 5.716 1.00 93.38 184 THR A N 1
ATOM 1364 C CA . THR A 1 184 ? -5.388 -2.501 5.786 1.00 93.38 184 THR A CA 1
ATOM 1365 C C . THR A 1 184 ? -6.278 -1.302 6.076 1.00 93.38 184 THR A C 1
ATOM 1367 O O . THR A 1 184 ? -5.895 -0.388 6.805 1.00 93.38 184 THR A O 1
ATOM 1370 N N . THR A 1 185 ? -7.471 -1.289 5.496 1.00 92.56 185 THR A N 1
ATOM 1371 C CA . THR A 1 185 ? -8.513 -0.308 5.797 1.00 92.56 185 THR A CA 1
ATOM 1372 C C . THR A 1 185 ? -9.806 -1.056 6.065 1.00 92.56 185 THR A C 1
ATOM 1374 O O . THR A 1 185 ? -10.207 -1.923 5.289 1.00 92.56 185 THR A O 1
ATOM 1377 N N . VAL A 1 186 ? -10.439 -0.733 7.188 1.00 93.31 186 VAL A N 1
ATOM 1378 C CA . VAL A 1 186 ? -11.668 -1.375 7.654 1.00 93.31 186 VAL A CA 1
ATOM 1379 C C . VAL A 1 186 ? -12.692 -0.281 7.905 1.00 93.31 186 VAL A C 1
ATOM 1381 O O . VAL A 1 186 ? -12.381 0.710 8.562 1.00 93.31 186 VAL A O 1
ATOM 1384 N N . VAL A 1 187 ? -13.901 -0.460 7.385 1.00 92.25 187 VAL A N 1
ATOM 1385 C CA . VAL A 1 187 ? -15.055 0.376 7.719 1.00 92.25 187 VAL A CA 1
ATOM 1386 C C . VAL A 1 187 ? -15.949 -0.436 8.640 1.00 92.25 187 VAL A C 1
ATOM 1388 O O . VAL A 1 187 ? -16.383 -1.536 8.283 1.00 92.25 187 VAL A O 1
ATOM 1391 N N . LEU A 1 188 ? -16.194 0.110 9.825 1.00 91.44 188 LEU A N 1
ATOM 1392 C CA . LEU A 1 188 ? -17.051 -0.469 10.851 1.00 91.44 188 LEU A CA 1
ATOM 1393 C C . LEU A 1 188 ? -18.308 0.392 10.999 1.00 91.44 188 LEU A C 1
ATOM 1395 O O . LEU A 1 188 ? -18.223 1.615 10.883 1.00 91.44 188 LEU A O 1
ATOM 1399 N N . ASP A 1 189 ? -19.453 -0.228 11.276 1.00 89.88 189 ASP A N 1
ATOM 1400 C CA . ASP A 1 189 ? -20.625 0.510 11.756 1.00 89.88 189 ASP A CA 1
ATOM 1401 C C . ASP A 1 189 ? -20.561 0.780 13.270 1.00 89.88 189 ASP A C 1
ATOM 1403 O O . ASP A 1 189 ? -19.594 0.429 13.951 1.00 89.88 189 ASP A O 1
ATOM 1407 N N . ARG A 1 190 ? -21.614 1.409 13.807 1.00 85.81 190 ARG A N 1
ATOM 1408 C CA . ARG A 1 190 ? -21.720 1.774 15.230 1.00 85.81 190 ARG A CA 1
ATOM 1409 C C . ARG A 1 190 ? -21.745 0.574 16.181 1.00 85.81 190 ARG A C 1
ATOM 1411 O O . ARG A 1 190 ? -21.370 0.731 17.339 1.00 85.81 190 ARG A O 1
ATOM 1418 N N . ASP A 1 191 ? -22.138 -0.603 15.700 1.00 87.31 191 ASP A N 1
ATOM 1419 C CA . ASP A 1 191 ? -22.169 -1.841 16.484 1.00 87.31 191 ASP A CA 1
ATOM 1420 C C . ASP A 1 191 ? -20.828 -2.601 16.419 1.00 87.31 191 ASP A C 1
ATOM 1422 O O . ASP A 1 191 ? -20.643 -3.630 17.081 1.00 87.31 191 ASP A O 1
ATOM 1426 N N . GLY A 1 192 ? -19.863 -2.083 15.650 1.00 89.38 192 GLY A N 1
ATOM 1427 C CA . GLY A 1 192 ? -18.556 -2.693 15.426 1.00 89.38 192 GLY A CA 1
ATOM 1428 C C . GLY A 1 192 ? -18.575 -3.803 14.373 1.00 89.38 192 GLY A C 1
ATOM 1429 O O . GLY A 1 192 ? -17.658 -4.628 14.341 1.00 89.38 192 GLY A O 1
ATOM 1430 N N . VAL A 1 193 ? -19.605 -3.863 13.524 1.00 92.75 193 VAL A N 1
ATOM 1431 C CA . VAL A 1 193 ? -19.686 -4.820 12.414 1.00 92.75 193 VAL A CA 1
ATOM 1432 C C . VAL A 1 193 ? -18.862 -4.312 11.240 1.00 92.75 193 VAL A C 1
ATOM 1434 O O . VAL A 1 193 ? -18.960 -3.150 10.848 1.00 92.75 193 VAL A O 1
ATOM 1437 N N . VAL A 1 194 ? -18.056 -5.194 10.648 1.00 95.19 194 VAL A N 1
ATOM 1438 C CA . VAL A 1 194 ? -17.267 -4.892 9.453 1.00 95.19 194 VAL A CA 1
ATOM 1439 C C . VAL A 1 194 ? -18.195 -4.766 8.255 1.00 95.19 194 VAL A C 1
ATOM 1441 O O . VAL A 1 194 ? -18.846 -5.723 7.846 1.00 95.19 194 VAL A O 1
ATOM 1444 N N . ARG A 1 195 ? -18.236 -3.584 7.651 1.00 94.06 195 ARG A N 1
ATOM 1445 C CA . ARG A 1 195 ? -19.097 -3.279 6.498 1.00 94.06 195 ARG A CA 1
ATOM 1446 C C . ARG A 1 195 ? -18.314 -3.215 5.203 1.00 94.06 195 ARG A C 1
ATOM 1448 O O . ARG A 1 195 ? -18.846 -3.508 4.138 1.00 94.06 195 ARG A O 1
ATOM 1455 N N . TRP A 1 196 ? -17.027 -2.913 5.310 1.00 95.00 196 TRP A N 1
ATOM 1456 C CA . TRP A 1 196 ? -16.093 -2.992 4.204 1.00 95.00 196 TRP A CA 1
ATOM 1457 C C . TRP A 1 196 ? -14.690 -3.286 4.728 1.00 95.00 196 TRP A C 1
ATOM 1459 O O . TRP A 1 196 ? -14.292 -2.802 5.788 1.00 95.00 196 TRP A O 1
ATOM 1469 N N . LEU A 1 197 ? -13.948 -4.103 3.986 1.00 94.00 197 LEU A N 1
ATOM 1470 C CA . LEU A 1 197 ? -12.607 -4.548 4.338 1.00 94.00 197 LEU A CA 1
ATOM 1471 C C . LEU A 1 197 ? -11.735 -4.530 3.091 1.00 94.00 197 LEU A C 1
ATOM 1473 O O . LEU A 1 197 ? -12.069 -5.143 2.077 1.00 94.00 197 LEU A O 1
ATOM 1477 N N . TRP A 1 198 ? -10.590 -3.873 3.198 1.00 92.69 198 TRP A N 1
ATOM 1478 C CA . TRP A 1 198 ? -9.557 -3.888 2.181 1.00 92.69 198 TRP A CA 1
ATOM 1479 C C . TRP A 1 198 ? -8.216 -4.203 2.823 1.00 92.69 198 TRP A C 1
ATOM 1481 O O . TRP A 1 198 ? -7.772 -3.498 3.726 1.00 92.69 198 TRP A O 1
ATOM 1491 N N . VAL A 1 199 ? -7.571 -5.261 2.340 1.00 92.75 199 VAL A N 1
ATOM 1492 C CA . VAL A 1 199 ? -6.252 -5.713 2.788 1.00 92.75 199 VAL A CA 1
ATOM 1493 C C . VAL A 1 199 ? -5.324 -5.669 1.584 1.00 92.75 199 VAL A C 1
ATOM 1495 O O . VAL A 1 199 ? -5.629 -6.254 0.542 1.00 92.75 199 VAL A O 1
ATOM 1498 N N . SER A 1 200 ? -4.203 -4.963 1.704 1.00 88.31 200 SER A N 1
ATOM 1499 C CA . SER A 1 200 ? -3.296 -4.804 0.576 1.00 88.31 200 SER A CA 1
ATOM 1500 C C . SER A 1 200 ? -2.503 -6.073 0.279 1.00 88.31 200 SER A C 1
ATOM 1502 O O . SER A 1 200 ? -1.968 -6.712 1.180 1.00 88.31 200 SER A O 1
ATOM 1504 N N . ASN A 1 201 ? -2.323 -6.367 -1.008 1.00 86.25 201 ASN A N 1
ATOM 1505 C CA . ASN A 1 201 ? -1.334 -7.330 -1.505 1.00 86.25 201 ASN A CA 1
ATOM 1506 C C . ASN A 1 201 ? -0.052 -6.646 -2.020 1.00 86.25 201 ASN A C 1
ATOM 1508 O O . ASN A 1 201 ? 0.827 -7.306 -2.580 1.00 86.25 201 ASN A O 1
ATOM 1512 N N . ASN A 1 202 ? 0.037 -5.319 -1.889 1.00 84.19 202 ASN A N 1
ATOM 1513 C CA . ASN A 1 202 ? 1.184 -4.515 -2.284 1.00 84.19 202 ASN A CA 1
ATOM 1514 C C . ASN A 1 202 ? 1.332 -3.318 -1.333 1.00 84.19 202 ASN A C 1
ATOM 1516 O O . ASN A 1 202 ? 0.439 -2.473 -1.235 1.00 84.19 202 ASN A O 1
ATOM 1520 N N . PHE A 1 203 ? 2.459 -3.198 -0.633 1.00 81.12 203 PHE A N 1
ATOM 1521 C CA . PHE A 1 203 ? 2.587 -2.185 0.418 1.00 81.12 203 PHE A CA 1
ATOM 1522 C C . PHE A 1 203 ? 2.556 -0.738 -0.104 1.00 81.12 203 PHE A C 1
ATOM 1524 O O . PHE A 1 203 ? 2.352 0.187 0.685 1.00 81.12 203 PHE A O 1
ATOM 1531 N N . GLN A 1 204 ? 2.742 -0.518 -1.408 1.00 78.81 204 GLN A N 1
ATOM 1532 C CA . GLN A 1 204 ? 2.692 0.801 -2.050 1.00 78.81 204 GLN A CA 1
ATOM 1533 C C . GLN A 1 204 ? 1.265 1.244 -2.384 1.00 78.81 204 GLN A C 1
ATOM 1535 O O . GLN A 1 204 ? 1.004 2.432 -2.588 1.00 78.81 204 GLN A O 1
ATOM 1540 N N . VAL A 1 205 ? 0.338 0.290 -2.445 1.00 80.56 205 VAL A N 1
ATOM 1541 C CA . VAL A 1 205 ? -1.048 0.533 -2.821 1.00 80.56 205 VAL A CA 1
ATOM 1542 C C . VAL A 1 205 ? -1.833 0.961 -1.584 1.00 80.56 205 VAL A C 1
ATOM 1544 O O . VAL A 1 205 ? -1.630 0.473 -0.470 1.00 80.56 205 VAL A O 1
ATOM 1547 N N . ARG A 1 206 ? -2.726 1.924 -1.779 1.00 82.00 206 ARG A N 1
ATOM 1548 C CA . ARG A 1 206 ? -3.756 2.324 -0.816 1.00 82.00 206 ARG A CA 1
ATOM 1549 C C . ARG A 1 206 ? -5.102 2.273 -1.533 1.00 82.00 206 ARG A C 1
ATOM 1551 O O . ARG A 1 206 ? -5.110 2.468 -2.759 1.00 82.00 206 ARG A O 1
ATOM 1558 N N . PRO A 1 207 ? -6.206 2.016 -0.811 1.00 84.12 207 PRO A N 1
ATOM 1559 C CA . PRO A 1 207 ? -7.518 2.016 -1.430 1.00 84.12 207 PRO A CA 1
ATOM 1560 C C . PRO A 1 207 ? -7.823 3.405 -1.993 1.00 84.12 207 PRO A C 1
ATOM 1562 O O . PRO A 1 207 ? -7.287 4.415 -1.528 1.00 84.12 207 PRO A O 1
ATOM 1565 N N . ASP A 1 208 ? -8.663 3.438 -3.022 1.00 80.81 208 ASP A N 1
ATOM 1566 C CA . ASP A 1 208 ? -9.196 4.687 -3.553 1.00 80.81 208 ASP A CA 1
ATOM 1567 C C . ASP A 1 208 ? -10.033 5.382 -2.461 1.00 80.81 208 ASP A C 1
ATOM 1569 O O . ASP A 1 208 ? -10.952 4.747 -1.930 1.00 80.81 208 ASP A O 1
ATOM 1573 N N . PRO A 1 209 ? -9.739 6.648 -2.102 1.00 81.56 209 PRO A N 1
ATOM 1574 C CA . PRO A 1 209 ? -10.544 7.396 -1.144 1.00 81.56 209 PRO A CA 1
ATOM 1575 C C . PRO A 1 209 ? -12.041 7.395 -1.474 1.00 81.56 209 PRO A C 1
ATOM 1577 O O . PRO A 1 209 ? -12.852 7.276 -0.559 1.00 81.56 209 PRO A O 1
ATOM 1580 N N . GLU A 1 210 ? -12.424 7.446 -2.754 1.00 81.38 210 GLU A N 1
ATOM 1581 C CA . GLU A 1 210 ? -13.838 7.425 -3.153 1.00 81.38 210 GLU A CA 1
ATOM 1582 C C . GLU A 1 210 ? -14.506 6.076 -2.861 1.00 81.38 210 GLU A C 1
ATOM 1584 O O . GLU A 1 210 ? -15.667 6.034 -2.457 1.00 81.38 210 GLU A O 1
ATOM 1589 N N . ALA A 1 211 ? -13.772 4.964 -2.977 1.00 83.94 211 ALA A N 1
ATOM 1590 C CA . ALA A 1 211 ? -14.292 3.647 -2.610 1.00 83.94 211 ALA A CA 1
ATOM 1591 C C . ALA A 1 211 ? -14.551 3.547 -1.098 1.00 83.94 211 ALA A C 1
ATOM 1593 O O . ALA A 1 211 ? -15.570 2.995 -0.679 1.00 83.94 211 ALA A O 1
ATOM 1594 N N . VAL A 1 212 ? -13.661 4.126 -0.282 1.00 85.25 212 VAL A N 1
ATOM 1595 C CA . VAL A 1 212 ? -13.841 4.200 1.177 1.00 85.25 212 VAL A CA 1
ATOM 1596 C C . VAL A 1 212 ? -15.038 5.090 1.519 1.00 85.25 212 VAL A C 1
ATOM 1598 O O . VAL A 1 212 ? -15.897 4.686 2.298 1.00 85.25 212 VAL A O 1
ATOM 1601 N N . LEU A 1 213 ? -15.147 6.269 0.898 1.00 82.88 213 LEU A N 1
ATOM 1602 C CA . LEU A 1 213 ? -16.275 7.182 1.104 1.00 82.88 213 LEU A CA 1
ATOM 1603 C C . LEU A 1 213 ? -17.609 6.561 0.683 1.00 82.88 213 LEU A C 1
ATOM 1605 O O . LEU A 1 213 ? -18.606 6.735 1.378 1.00 82.88 213 LEU A O 1
ATOM 1609 N N . HIS A 1 214 ? -17.641 5.818 -0.422 1.00 84.44 214 HIS A N 1
ATOM 1610 C CA . HIS A 1 214 ? -18.835 5.099 -0.855 1.00 84.44 214 HIS A CA 1
ATOM 1611 C C . HIS A 1 214 ? -19.251 4.032 0.165 1.00 84.44 214 HIS A C 1
ATOM 1613 O O . HIS A 1 214 ? -20.428 3.943 0.504 1.00 84.44 214 HIS A O 1
ATOM 1619 N N . ALA A 1 215 ? -18.298 3.254 0.689 1.00 86.12 215 ALA A N 1
ATOM 1620 C CA . ALA A 1 215 ? -18.572 2.264 1.730 1.00 86.12 215 ALA A CA 1
ATOM 1621 C C . ALA A 1 215 ? -19.128 2.907 3.009 1.00 86.12 215 ALA A C 1
ATOM 1623 O O . ALA A 1 215 ? -20.064 2.385 3.603 1.00 86.12 215 ALA A O 1
ATOM 1624 N N . VAL A 1 216 ? -18.585 4.061 3.396 1.00 85.88 216 VAL A N 1
ATOM 1625 C CA . VAL A 1 216 ? -19.037 4.836 4.557 1.00 85.88 216 VAL A CA 1
ATOM 1626 C C . VAL A 1 216 ? -20.438 5.422 4.353 1.00 85.88 216 VAL A C 1
ATOM 1628 O O . VAL A 1 216 ? -21.247 5.384 5.270 1.00 85.88 216 VAL A O 1
ATOM 1631 N N . ARG A 1 217 ? -20.758 5.939 3.159 1.00 82.62 217 ARG A N 1
ATOM 1632 C CA . ARG A 1 217 ? -22.093 6.486 2.838 1.00 82.62 217 ARG A CA 1
ATOM 1633 C C . ARG A 1 217 ? -23.191 5.423 2.735 1.00 82.62 217 ARG A C 1
ATOM 1635 O O . ARG A 1 217 ? -24.361 5.784 2.704 1.00 82.62 217 ARG A O 1
ATOM 1642 N N . ALA A 1 218 ? -22.818 4.151 2.613 1.00 84.50 218 ALA A N 1
ATOM 1643 C CA . ALA A 1 218 ? -23.747 3.026 2.546 1.00 84.50 218 ALA A CA 1
ATOM 1644 C C . ALA A 1 218 ? -24.129 2.462 3.931 1.00 84.50 218 ALA A C 1
ATOM 1646 O O . ALA A 1 218 ? -24.906 1.507 3.987 1.00 84.50 218 ALA A O 1
ATOM 1647 N N . LEU A 1 219 ? -23.557 3.012 5.011 1.00 81.38 219 LEU A N 1
ATOM 1648 C CA . LEU A 1 219 ? -23.903 2.711 6.405 1.00 81.38 219 LEU A CA 1
ATOM 1649 C C . LEU A 1 219 ? -25.171 3.446 6.838 1.00 81.38 219 LEU A C 1
ATOM 1651 O O . LEU A 1 219 ? -25.955 2.824 7.588 1.00 81.38 219 LEU A O 1
#

Secondary structure (DSSP, 8-state):
-HHHHHHHHHHHHHHHHHHHHHHHTTSHHHHT-THHHHHHHHHHHHHHHHHHHHH--HHHHHHHHHHHHHHHHHHHIIIIITBPP-------TTSBPPP-EEEETTS-EEEHHHHHHS---S--SSS--EEEEESS-HHHHHHHHHHTT--EEEEE-TT-HHHHHTT-EETT-STTS--EEPPEEEEE-TT-BEEEEEE-SBTT----HHHHHHHHHT-

Sequence (219 aa):
MRAGWLVALSLVVSAAAIAVYSQLLRVPAVRNNPEGYVAAFAIAAVIAGLAVALGRRWYAWTALAVSLVLLLGGATFNFVLARVPAAQTTLRVGERAPDFTLSDAAGRPVTLLQGLGAALSEAEKAGVAIVAVSPDLNERSQELATRLRLDYRFVADPDLALTRRYGLVHARGGQHGEDVPTPTTVVLDRDGVVRWLWVSNNFQVRPDPEAVLHAVRAL

Foldseek 3Di:
DVLVVLLVVLVCLLVCLVVVLVVCCVPQVSLVCLVPSLVSLVVSLVSLVVSCVVPVDPSSVVSNVVSVCCNVVSCCCFVPLQFFPDQPFPADAQAFDDKDWFAFLVRDTDILLCQLPDDDDPPPPQSGAAEAEFLDRRPVVVVVCVVVVPRHTYTHPVVCPSLVVRSQWRQLSDPRRHITGFDKDFDADNSRGTQDIDTDRGNSHDDDPVVVVVSSVVD

Radius of gyration: 23.02 Å; chains: 1; bounding box: 53×35×66 Å